Protein AF-A0A4P9XWP2-F1 (afdb_monomer_lite)

Foldseek 3Di:
DVVVVVVCVVVVQKDWDDDPPPPDDDDPDDDDDDDDDDTDIGGPDDDPDPPCPPQCVVVDDDDCAALAPRHNPQKDWDQLQDPLALVLADCQFNVVSVLRTGIHHPVLRVQLVVLVVVVLQVLCVVLVADQAWDQKDFPPLLVLLQVLLVCQVPPVVPDDPVSNLVSVVSLVVSCVPDPVVVVVVVVPDDPDADARSNHGNVSSVVSNPGDRIDHHPPTDHSRNSSNVVLLPPDDPVPDPPPPPDDDDDPVCVVVDDDRVSVLVVQLVSLVSCCVRSVRPRDDPQRDSNHDRGPPPDD

pLDDT: mean 82.33, std 18.23, range [37.97, 98.75]

Organism: NCBI:txid78915

Structure (mmCIF, N/CA/C/O backbone):
data_AF-A0A4P9XWP2-F1
#
_entry.id   AF-A0A4P9XWP2-F1
#
loop_
_atom_site.group_PDB
_atom_site.id
_atom_site.type_symbol
_atom_site.label_atom_id
_atom_site.label_alt_id
_atom_site.label_comp_id
_atom_site.label_asym_id
_atom_site.label_entity_id
_atom_site.label_seq_id
_atom_site.pdbx_PDB_ins_code
_atom_site.Cartn_x
_atom_site.Cartn_y
_atom_site.Cartn_z
_atom_site.occupancy
_atom_site.B_iso_or_equiv
_atom_site.auth_seq_id
_atom_site.auth_comp_id
_atom_site.auth_asym_id
_atom_site.auth_atom_id
_atom_site.pdbx_PDB_model_num
ATOM 1 N N . ARG A 1 1 ? 6.197 19.187 -16.818 1.00 56.03 1 ARG A N 1
ATOM 2 C CA . ARG A 1 1 ? 7.557 19.692 -17.157 1.00 56.03 1 ARG A CA 1
ATOM 3 C C . ARG A 1 1 ? 7.898 21.038 -16.483 1.00 56.03 1 ARG A C 1
ATOM 5 O O . ARG A 1 1 ? 8.895 21.082 -15.774 1.00 56.03 1 ARG A O 1
ATOM 12 N N . ARG A 1 2 ? 7.057 22.089 -16.561 1.00 63.31 2 ARG A N 1
ATOM 13 C CA . ARG A 1 2 ? 7.327 23.425 -15.957 1.00 63.31 2 ARG A CA 1
ATOM 14 C C . ARG A 1 2 ? 7.662 23.434 -14.447 1.00 63.31 2 ARG A C 1
ATOM 16 O O . ARG A 1 2 ? 8.601 24.111 -14.049 1.00 63.31 2 ARG A O 1
ATOM 23 N N . LYS A 1 3 ? 6.980 22.624 -13.621 1.00 75.56 3 LYS A N 1
ATOM 24 C CA . LYS A 1 3 ? 7.232 22.552 -12.162 1.00 75.56 3 LYS A CA 1
ATOM 25 C C . LYS A 1 3 ? 8.647 22.072 -11.792 1.00 75.56 3 LYS A C 1
ATOM 27 O O . LYS A 1 3 ? 9.225 22.584 -10.843 1.00 75.56 3 LYS A O 1
ATOM 32 N N . ARG A 1 4 ? 9.223 21.118 -12.542 1.00 77.06 4 ARG A N 1
ATOM 33 C CA . ARG A 1 4 ? 10.598 20.639 -12.288 1.00 77.06 4 ARG A CA 1
ATOM 34 C C . ARG A 1 4 ? 11.619 21.711 -12.645 1.00 77.06 4 ARG A C 1
ATOM 36 O O . ARG A 1 4 ? 12.481 22.007 -11.834 1.00 77.06 4 ARG A O 1
ATOM 43 N N . VAL A 1 5 ? 11.476 22.338 -13.813 1.00 82.62 5 VAL A N 1
ATOM 44 C CA . VAL A 1 5 ? 12.348 23.444 -14.244 1.00 82.62 5 VAL A CA 1
ATOM 45 C C . VAL A 1 5 ? 12.366 24.561 -13.197 1.00 82.62 5 VAL A C 1
ATOM 47 O O . VAL A 1 5 ? 13.432 25.021 -12.801 1.00 82.62 5 VAL A O 1
ATOM 50 N N . GLN A 1 6 ? 11.192 24.939 -12.684 1.00 84.94 6 GLN A N 1
ATOM 51 C CA . GLN A 1 6 ? 11.081 25.950 -11.636 1.00 84.94 6 GLN A CA 1
ATOM 52 C C . GLN A 1 6 ? 11.784 25.539 -10.332 1.00 84.94 6 GLN A C 1
ATOM 54 O O . GLN A 1 6 ? 12.428 26.384 -9.723 1.00 84.94 6 GLN A O 1
ATOM 59 N N . TRP A 1 7 ? 11.726 24.260 -9.942 1.00 88.12 7 TRP A N 1
ATOM 60 C CA . TRP A 1 7 ? 12.421 23.734 -8.760 1.00 88.12 7 TRP A CA 1
ATOM 61 C C . TRP A 1 7 ? 13.951 23.863 -8.858 1.00 88.12 7 TRP A C 1
ATOM 63 O O . TRP A 1 7 ? 14.593 24.250 -7.882 1.00 88.12 7 TRP A O 1
ATOM 73 N N . TYR A 1 8 ? 14.541 23.583 -10.029 1.00 90.00 8 TYR A N 1
ATOM 74 C CA . TYR A 1 8 ? 15.990 23.737 -10.238 1.00 90.00 8 TYR A CA 1
ATOM 75 C C . TYR A 1 8 ? 16.412 25.208 -10.203 1.00 90.00 8 TYR A C 1
ATOM 77 O O . TYR A 1 8 ? 17.399 25.553 -9.552 1.00 90.00 8 TYR A O 1
ATOM 85 N N . LEU A 1 9 ? 15.638 26.078 -10.860 1.00 89.69 9 LEU A N 1
ATOM 86 C CA . LEU A 1 9 ? 15.894 27.519 -10.883 1.00 89.69 9 LEU A CA 1
ATOM 87 C C . LEU A 1 9 ? 15.764 28.144 -9.486 1.00 89.69 9 LEU A C 1
ATOM 89 O O . LEU A 1 9 ? 16.632 28.909 -9.080 1.00 89.69 9 LEU A O 1
ATOM 93 N N . SER A 1 10 ? 14.725 27.791 -8.717 1.00 90.69 10 SER A N 1
ATOM 94 C CA . SER A 1 10 ? 14.482 28.376 -7.388 1.00 90.69 10 SER A CA 1
ATOM 95 C C . SER A 1 10 ? 15.527 27.985 -6.343 1.00 90.69 10 SER A C 1
ATOM 97 O O . SER A 1 10 ? 15.595 28.606 -5.289 1.00 90.69 10 SER A O 1
ATOM 99 N N . ARG A 1 11 ? 16.309 26.931 -6.601 1.00 91.81 11 ARG A N 1
ATOM 100 C CA . ARG A 1 11 ? 17.360 26.434 -5.703 1.00 91.81 11 ARG A CA 1
ATOM 101 C C . ARG A 1 11 ? 18.776 26.775 -6.176 1.00 91.81 11 ARG A C 1
ATOM 103 O O . ARG A 1 11 ? 19.729 26.282 -5.586 1.00 91.81 11 ARG A O 1
ATOM 110 N N . GLY A 1 12 ? 18.925 27.561 -7.246 1.00 90.56 12 GLY A N 1
ATOM 111 C CA . GLY A 1 12 ? 20.240 27.904 -7.804 1.00 90.56 12 GLY A CA 1
ATOM 112 C C . GLY A 1 12 ? 20.995 26.716 -8.422 1.00 90.56 12 GLY A C 1
ATOM 113 O O . GLY A 1 12 ? 22.203 26.788 -8.627 1.00 90.56 12 GLY A O 1
ATOM 114 N N . LEU A 1 13 ? 20.294 25.616 -8.725 1.00 90.38 13 LEU A N 1
ATOM 115 C CA . LEU A 1 13 ? 20.873 24.392 -9.299 1.00 90.38 13 LEU A CA 1
ATOM 116 C C . LEU A 1 13 ? 20.918 24.416 -10.835 1.00 90.38 13 LEU A C 1
ATOM 118 O O . LEU A 1 13 ? 21.460 23.506 -11.463 1.00 90.38 13 LEU A O 1
ATOM 122 N N . ALA A 1 14 ? 20.311 25.432 -11.445 1.00 92.38 14 ALA A N 1
ATOM 123 C CA . ALA A 1 14 ? 20.348 25.668 -12.876 1.00 92.38 14 ALA A CA 1
ATOM 124 C C . ALA A 1 14 ? 20.233 27.165 -13.190 1.00 92.38 14 ALA A C 1
ATOM 126 O O . ALA A 1 14 ? 19.651 27.926 -12.416 1.00 92.38 14 ALA A O 1
ATOM 127 N N . ARG A 1 15 ? 20.727 27.567 -14.362 1.00 91.56 15 ARG A N 1
ATOM 128 C CA . ARG A 1 15 ? 20.538 28.897 -14.958 1.00 91.56 15 ARG A CA 1
ATOM 129 C C . ARG A 1 15 ? 19.753 28.786 -16.259 1.00 91.56 15 ARG A C 1
ATOM 131 O O . ARG A 1 15 ? 19.850 27.773 -16.946 1.00 91.56 15 ARG A O 1
ATOM 138 N N . ARG A 1 16 ? 18.973 29.809 -16.608 1.00 89.62 16 ARG A N 1
ATOM 139 C CA . ARG A 1 16 ? 18.329 29.875 -17.930 1.00 89.62 16 ARG A CA 1
ATOM 140 C C . ARG A 1 16 ? 19.381 30.189 -18.988 1.00 89.62 16 ARG A C 1
ATOM 142 O O . ARG A 1 16 ? 20.259 31.008 -18.730 1.00 89.62 16 ARG A O 1
ATOM 149 N N . ILE A 1 17 ? 19.275 29.541 -20.140 1.00 88.62 17 ILE A N 1
ATOM 150 C CA . ILE A 1 17 ? 20.100 29.826 -21.315 1.00 88.62 17 ILE A CA 1
ATOM 151 C C . ILE A 1 17 ? 19.195 30.002 -22.532 1.00 88.62 17 ILE A C 1
ATOM 153 O O . ILE A 1 17 ? 18.068 29.500 -22.545 1.00 88.62 17 ILE A O 1
ATOM 157 N N . GLU A 1 18 ? 19.678 30.726 -23.535 1.00 79.50 18 GLU A N 1
ATOM 158 C CA . GLU A 1 18 ? 19.010 30.784 -24.833 1.00 79.50 18 GLU A CA 1
ATOM 159 C C . GLU A 1 18 ? 19.161 29.428 -25.543 1.00 79.50 18 GLU A C 1
ATOM 161 O O . GLU A 1 18 ? 20.205 28.779 -25.396 1.00 79.50 18 GLU A O 1
ATOM 166 N N . PRO A 1 19 ? 18.122 28.946 -26.251 1.00 73.62 19 PRO A N 1
ATOM 167 C CA . PRO A 1 19 ? 18.246 27.727 -27.032 1.00 73.62 19 PRO A CA 1
ATOM 168 C C . PRO A 1 19 ? 19.359 27.915 -28.073 1.00 73.62 19 PRO A C 1
ATOM 170 O O . PRO A 1 19 ? 19.357 28.937 -28.761 1.00 73.62 19 PRO A O 1
ATOM 173 N N . PRO A 1 20 ? 20.311 26.972 -28.192 1.00 68.19 20 PRO A N 1
ATOM 174 C CA . PRO A 1 20 ? 21.326 27.052 -29.232 1.00 68.19 20 PRO A CA 1
ATOM 175 C C . PRO A 1 20 ? 20.634 27.081 -30.598 1.00 68.19 20 PRO A C 1
ATOM 177 O O . PRO A 1 20 ? 19.714 26.298 -30.842 1.00 68.19 20 PRO A O 1
ATOM 180 N N . SER A 1 21 ? 21.053 28.003 -31.464 1.00 60.72 21 SER A N 1
ATOM 181 C CA . SER A 1 21 ? 20.582 28.108 -32.844 1.00 60.72 21 SER A CA 1
ATOM 182 C C . SER A 1 21 ? 20.763 26.748 -33.519 1.00 60.72 21 SER A C 1
ATOM 184 O O . SER A 1 21 ? 21.890 26.280 -33.673 1.00 60.72 21 SER A O 1
ATOM 186 N N . LEU A 1 22 ? 19.665 26.081 -33.874 1.00 53.88 22 LEU A N 1
ATOM 187 C CA . LEU A 1 22 ? 19.710 24.826 -34.617 1.00 53.88 22 LEU A CA 1
ATOM 188 C C . LEU A 1 22 ? 20.100 25.130 -36.068 1.00 53.88 22 LEU A C 1
ATOM 190 O O . LEU A 1 22 ? 19.240 25.266 -36.933 1.00 53.88 22 LEU A O 1
ATOM 194 N N . GLU A 1 23 ? 21.394 25.245 -36.349 1.00 46.50 23 GLU A N 1
ATOM 195 C CA . GLU A 1 23 ? 21.900 25.050 -37.707 1.00 46.50 23 GLU A CA 1
ATOM 196 C C . GLU A 1 23 ? 22.079 23.542 -37.931 1.00 46.50 23 GLU A C 1
ATOM 198 O O . GLU A 1 23 ? 23.097 22.960 -37.571 1.00 46.50 23 GLU A O 1
ATOM 203 N N . GLY A 1 24 ? 21.046 22.905 -38.494 1.00 49.34 24 GLY A N 1
ATOM 204 C CA . GLY A 1 24 ? 21.123 21.563 -39.080 1.00 49.34 24 GLY A CA 1
ATOM 205 C C . GLY A 1 24 ? 20.800 20.390 -38.148 1.00 49.34 24 GLY A C 1
ATOM 206 O O . GLY A 1 24 ? 21.694 19.769 -37.587 1.00 49.34 24 GLY A O 1
ATOM 207 N N . ASN A 1 25 ? 19.519 20.026 -38.047 1.00 42.69 25 ASN A N 1
ATOM 208 C CA . ASN A 1 25 ? 19.059 18.671 -38.378 1.00 42.69 25 ASN A CA 1
ATOM 209 C C . ASN A 1 25 ? 17.528 18.591 -38.321 1.00 42.69 25 ASN A C 1
ATOM 211 O O . ASN A 1 25 ? 16.892 19.029 -37.364 1.00 42.69 25 ASN A O 1
ATOM 215 N N . ASP A 1 26 ? 16.982 18.046 -39.400 1.00 44.34 26 ASP A N 1
ATOM 216 C CA . ASP A 1 26 ? 15.582 17.727 -39.638 1.00 44.34 26 ASP A CA 1
ATOM 217 C C . ASP A 1 26 ? 15.210 16.475 -38.832 1.00 44.34 26 ASP A C 1
ATOM 219 O O . ASP A 1 26 ? 15.601 15.367 -39.191 1.00 44.34 26 ASP A O 1
ATOM 223 N N . ASP A 1 27 ? 14.515 16.648 -37.708 1.00 39.31 27 ASP A N 1
ATOM 224 C CA . ASP A 1 27 ? 13.668 15.588 -37.157 1.00 39.31 27 ASP A CA 1
ATOM 225 C C . ASP A 1 27 ? 12.421 16.221 -36.529 1.00 39.31 27 ASP A C 1
ATOM 227 O O . ASP A 1 27 ? 12.403 16.755 -35.414 1.00 39.31 27 ASP A O 1
ATOM 231 N N . SER A 1 28 ? 11.384 16.273 -37.355 1.00 50.19 28 SER A N 1
ATOM 232 C CA . SER A 1 28 ? 10.114 16.935 -37.115 1.00 50.19 28 SER A CA 1
ATOM 233 C C . SER A 1 28 ? 9.166 16.022 -36.335 1.00 50.19 28 SER A C 1
ATOM 235 O O . SER A 1 28 ? 8.245 15.425 -36.880 1.00 50.19 28 SER A O 1
ATOM 237 N N . SER A 1 29 ? 9.337 15.973 -35.012 1.00 47.09 29 SER A N 1
ATOM 238 C CA . SER A 1 29 ? 8.256 15.568 -34.103 1.00 47.09 29 SER A CA 1
ATOM 239 C C . SER A 1 29 ? 8.337 16.301 -32.759 1.00 47.09 29 SER A C 1
ATOM 241 O O . SER A 1 29 ? 8.618 15.721 -31.709 1.00 47.09 29 SER A O 1
ATOM 243 N N . LEU A 1 30 ? 8.100 17.614 -32.784 1.00 51.50 30 LEU A N 1
ATOM 244 C CA . LEU A 1 30 ? 7.762 18.390 -31.591 1.00 51.50 30 LEU A CA 1
ATOM 245 C C . LEU A 1 30 ? 6.277 18.740 -31.666 1.00 51.50 30 LEU A C 1
ATOM 247 O O . LEU A 1 30 ? 5.902 19.740 -32.270 1.00 51.50 30 LEU A O 1
ATOM 251 N N . ASP A 1 31 ? 5.451 17.880 -31.066 1.00 42.19 31 ASP A N 1
ATOM 252 C CA . ASP A 1 31 ? 4.012 18.096 -30.929 1.00 42.19 31 ASP A CA 1
ATOM 253 C C . ASP A 1 31 ? 3.697 19.444 -30.257 1.00 42.19 31 ASP A C 1
ATOM 255 O O . ASP A 1 31 ? 4.228 19.804 -29.198 1.00 42.19 31 ASP A O 1
ATOM 259 N N . ASP A 1 32 ? 2.779 20.151 -30.910 1.00 48.81 32 ASP A N 1
ATOM 260 C CA . ASP A 1 32 ? 2.169 21.434 -30.590 1.00 48.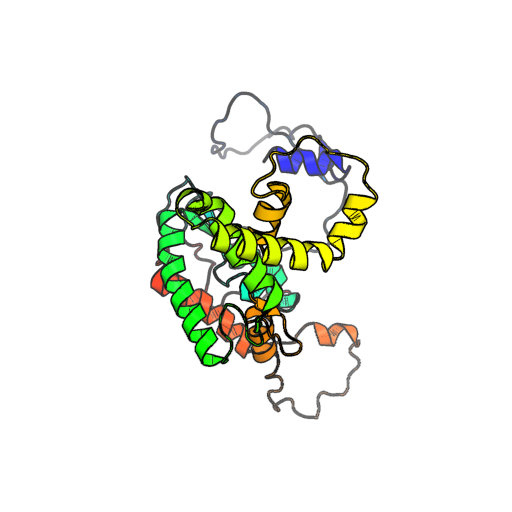81 32 ASP A CA 1
ATOM 261 C C . ASP A 1 32 ? 1.640 21.563 -29.154 1.00 48.81 32 ASP A C 1
ATOM 263 O O . ASP A 1 32 ? 0.696 20.875 -28.768 1.00 48.81 32 ASP A O 1
ATOM 267 N N . VAL A 1 33 ? 2.114 22.579 -28.415 1.00 42.62 33 VAL A N 1
ATOM 268 C CA . VAL A 1 33 ? 1.273 23.334 -27.464 1.00 42.62 33 VAL A CA 1
ATOM 269 C C . VAL A 1 33 ? 1.717 24.806 -27.413 1.00 42.62 33 VAL A C 1
ATOM 271 O O . VAL A 1 33 ? 2.672 25.157 -26.724 1.00 42.62 33 VAL A O 1
ATOM 274 N N . ALA A 1 34 ? 0.965 25.667 -28.101 1.00 44.97 34 ALA A N 1
ATOM 275 C CA . ALA A 1 34 ? 0.767 27.096 -27.830 1.00 44.97 34 ALA A CA 1
ATOM 276 C C . ALA A 1 34 ? 2.002 27.938 -27.411 1.00 44.97 34 ALA A C 1
ATOM 278 O O . ALA A 1 34 ? 2.251 28.186 -26.230 1.00 44.97 34 ALA A O 1
ATOM 279 N N . GLY A 1 35 ? 2.682 28.507 -28.413 1.00 46.47 35 GLY A N 1
ATOM 280 C CA . GLY A 1 35 ? 3.108 29.915 -28.378 1.00 46.47 35 GLY A CA 1
ATOM 281 C C . GLY A 1 35 ? 4.254 30.318 -27.444 1.00 46.47 35 GLY A C 1
ATOM 282 O O . GLY A 1 35 ? 4.238 31.432 -26.926 1.00 46.47 35 GLY A O 1
ATOM 283 N N . GLY A 1 36 ? 5.263 29.473 -27.227 1.00 58.38 36 GLY A N 1
ATOM 284 C CA . GLY A 1 36 ? 6.489 29.903 -26.550 1.00 58.38 36 GLY A CA 1
ATOM 285 C C . GLY A 1 36 ? 7.677 28.996 -26.840 1.00 58.38 36 GLY A C 1
ATOM 286 O O . GLY A 1 36 ? 7.533 27.776 -26.839 1.00 58.38 36 GLY A O 1
ATOM 287 N N . LEU A 1 37 ? 8.851 29.597 -27.057 1.00 62.03 37 LEU A N 1
ATOM 288 C CA . LEU A 1 37 ? 10.119 28.873 -27.178 1.00 62.03 37 LEU A CA 1
ATOM 289 C C . LEU A 1 37 ? 10.320 27.927 -25.975 1.00 62.03 37 LEU A C 1
ATOM 291 O O . LEU A 1 37 ? 9.942 28.276 -24.846 1.00 62.03 37 LEU A O 1
ATOM 295 N N . PRO A 1 38 ? 10.911 26.736 -26.181 1.00 74.25 38 PRO A N 1
ATOM 296 C CA . PRO A 1 38 ? 11.175 25.807 -25.092 1.00 74.25 38 PRO A CA 1
ATOM 297 C C . PRO A 1 38 ? 12.073 26.468 -24.038 1.00 74.25 38 PRO A C 1
ATOM 299 O O . PRO A 1 38 ? 13.079 27.095 -24.356 1.00 74.25 38 PRO A O 1
ATOM 302 N N . ILE A 1 39 ? 11.711 26.333 -22.757 1.00 79.50 39 ILE A N 1
ATOM 303 C CA . ILE A 1 39 ? 12.545 26.835 -21.656 1.00 79.50 39 ILE A CA 1
ATOM 304 C C . ILE A 1 39 ? 13.769 25.928 -21.542 1.00 79.50 39 ILE A C 1
ATOM 306 O O . ILE A 1 39 ? 13.651 24.796 -21.065 1.00 79.50 39 ILE A O 1
ATOM 310 N N . VAL A 1 40 ? 14.932 26.443 -21.933 1.00 85.88 40 VAL A N 1
ATOM 311 C CA . VAL A 1 40 ? 16.214 25.747 -21.804 1.00 85.88 40 VAL A CA 1
ATOM 312 C C . VAL A 1 40 ? 16.915 26.204 -20.524 1.00 85.88 40 VAL A C 1
ATOM 314 O O . VAL A 1 40 ? 16.991 27.396 -20.211 1.00 85.88 40 VAL A O 1
ATOM 317 N N . ILE A 1 41 ? 17.396 25.241 -19.739 1.00 89.56 41 ILE A N 1
ATOM 318 C CA . ILE A 1 41 ? 18.188 25.495 -18.533 1.00 89.56 41 ILE A CA 1
ATOM 319 C C . ILE A 1 41 ? 19.503 24.723 -18.605 1.00 89.56 41 ILE A C 1
ATOM 321 O O . ILE A 1 41 ? 19.538 23.600 -19.100 1.00 89.56 41 ILE A O 1
ATOM 325 N N . GLN A 1 42 ? 20.567 25.307 -18.064 1.00 88.56 42 GLN A N 1
ATOM 326 C CA . GLN A 1 42 ? 21.860 24.661 -17.872 1.00 88.56 42 GLN A CA 1
ATOM 327 C C . GLN A 1 42 ? 22.073 24.393 -16.385 1.00 88.56 42 GLN A C 1
ATOM 329 O O . GLN A 1 42 ? 21.930 25.306 -15.569 1.00 88.56 42 GLN A O 1
ATOM 334 N N . LEU A 1 43 ? 22.418 23.155 -16.028 1.00 89.75 43 LEU A N 1
ATOM 335 C CA . LEU A 1 43 ? 22.764 22.794 -14.653 1.00 89.75 43 LEU A CA 1
ATOM 336 C C . LEU A 1 43 ? 24.067 23.486 -14.231 1.00 89.75 43 LEU A C 1
ATOM 338 O O . LEU A 1 43 ? 24.987 23.629 -15.032 1.00 89.75 43 LEU A O 1
ATOM 342 N N . THR A 1 44 ? 24.143 23.918 -12.973 1.00 90.56 44 THR A N 1
ATOM 343 C CA . THR A 1 44 ? 25.320 24.610 -12.410 1.00 90.56 44 THR A CA 1
ATOM 344 C C . THR A 1 44 ? 26.340 23.657 -11.781 1.00 90.56 44 THR A C 1
ATOM 346 O O . THR A 1 44 ? 27.337 24.105 -11.223 1.00 90.56 44 THR A O 1
ATOM 349 N N . PHE A 1 45 ? 26.104 22.346 -11.870 1.00 86.44 45 PHE A N 1
ATOM 350 C CA . PHE A 1 45 ? 26.952 21.304 -11.299 1.00 86.44 45 PHE A CA 1
ATOM 351 C C . PHE A 1 45 ? 27.146 20.147 -12.283 1.00 86.44 45 PHE A C 1
ATOM 353 O O . PHE A 1 45 ? 26.283 19.871 -13.118 1.00 86.44 45 PHE A O 1
ATOM 360 N N . THR A 1 46 ? 28.260 19.432 -12.133 1.00 81.56 46 THR A N 1
ATOM 361 C CA . THR A 1 46 ? 28.518 18.172 -12.838 1.00 81.56 46 THR A CA 1
ATOM 362 C C . THR A 1 46 ? 27.861 17.029 -12.072 1.00 81.56 46 THR A C 1
ATOM 364 O O . THR A 1 46 ? 28.069 16.882 -10.865 1.00 81.56 46 THR A O 1
ATOM 367 N N . ALA A 1 47 ? 27.046 16.221 -12.751 1.00 74.94 47 ALA A N 1
ATOM 368 C CA . ALA A 1 47 ? 26.466 15.028 -12.144 1.00 74.94 47 ALA A CA 1
ATOM 369 C C . ALA A 1 47 ? 27.578 14.054 -11.708 1.00 74.94 47 ALA A C 1
ATOM 371 O O . ALA A 1 47 ? 28.592 13.914 -12.388 1.00 74.94 47 ALA A O 1
ATOM 372 N N . ARG A 1 48 ? 27.405 13.392 -10.558 1.00 74.06 48 ARG A N 1
ATOM 373 C CA . ARG A 1 48 ? 28.343 12.357 -10.101 1.00 74.06 48 ARG A CA 1
ATOM 374 C C . ARG A 1 48 ? 28.040 11.033 -10.810 1.00 74.06 48 ARG A C 1
ATOM 376 O O . ARG A 1 48 ? 26.939 10.508 -10.645 1.00 74.06 48 ARG A O 1
ATOM 383 N N . GLY A 1 49 ? 29.037 10.496 -11.517 1.00 68.19 49 GLY A N 1
ATOM 384 C CA . GLY A 1 49 ? 28.980 9.220 -12.239 1.00 68.19 49 GLY A CA 1
ATOM 385 C C . GLY A 1 49 ? 28.151 9.263 -13.527 1.00 68.19 49 GLY A C 1
ATOM 386 O O . GLY A 1 49 ? 27.446 10.233 -13.797 1.00 68.19 49 GLY A O 1
ATOM 387 N N . ASP A 1 50 ? 28.181 8.168 -14.288 1.00 65.31 50 ASP A N 1
ATOM 388 C CA . ASP A 1 50 ? 27.462 8.046 -15.570 1.00 65.31 50 ASP A CA 1
ATOM 389 C C . ASP A 1 50 ? 25.952 7.768 -15.392 1.00 65.31 50 ASP A C 1
ATOM 391 O O . ASP A 1 50 ? 25.196 7.561 -16.344 1.00 65.31 50 ASP A O 1
ATOM 395 N N . GLY A 1 51 ? 25.474 7.756 -14.144 1.00 70.00 51 GLY A N 1
ATOM 396 C CA . GLY A 1 51 ? 24.073 7.544 -13.800 1.00 70.00 51 GLY A CA 1
ATOM 397 C C . GLY A 1 51 ? 23.563 6.170 -14.238 1.00 70.00 51 GLY A C 1
ATOM 398 O O . GLY A 1 51 ? 23.948 5.143 -13.686 1.00 70.00 51 GLY A O 1
ATOM 399 N N . ARG A 1 52 ? 22.625 6.158 -15.189 1.00 72.19 52 ARG A N 1
ATOM 400 C CA . ARG A 1 52 ? 22.032 4.939 -15.769 1.00 72.19 52 ARG A CA 1
ATOM 401 C C . ARG A 1 52 ? 22.482 4.730 -17.222 1.00 72.19 52 ARG A C 1
ATOM 403 O O . ARG A 1 52 ? 21.772 4.071 -17.981 1.00 72.19 52 ARG A O 1
ATOM 410 N N . ALA A 1 53 ? 23.621 5.317 -17.604 1.00 69.38 53 ALA A N 1
ATOM 411 C CA . ALA A 1 53 ? 24.230 5.116 -18.914 1.00 69.38 53 ALA A CA 1
ATOM 412 C C . ALA A 1 53 ? 24.364 3.619 -19.234 1.00 69.38 53 ALA A C 1
ATOM 414 O O . ALA A 1 53 ? 24.598 2.800 -18.346 1.00 69.38 53 ALA A O 1
ATOM 415 N N . GLY A 1 54 ? 24.129 3.265 -20.498 1.00 75.56 54 GLY A N 1
ATOM 416 C CA . GLY A 1 54 ? 24.143 1.879 -20.978 1.00 75.56 54 GLY A CA 1
ATOM 417 C C . GLY A 1 54 ? 22.891 1.055 -20.655 1.00 75.56 54 GLY A C 1
ATOM 418 O O . GLY A 1 54 ? 22.707 -0.011 -21.234 1.00 75.56 54 GLY A O 1
ATOM 419 N N . ASN A 1 55 ? 21.981 1.525 -19.793 1.00 80.38 55 ASN A N 1
ATOM 420 C CA . ASN A 1 55 ? 20.775 0.769 -19.458 1.00 80.38 55 ASN A CA 1
ATOM 421 C C . ASN A 1 55 ? 19.571 1.204 -20.311 1.00 80.38 55 ASN A C 1
ATOM 423 O O . ASN A 1 55 ? 18.896 2.188 -19.999 1.00 80.38 55 ASN A O 1
ATOM 427 N N . ALA A 1 56 ? 19.276 0.421 -21.354 1.00 85.50 56 ALA A N 1
ATOM 428 C CA . ALA A 1 56 ? 18.209 0.696 -22.321 1.00 85.50 56 ALA A CA 1
ATOM 429 C C . ALA A 1 56 ? 16.837 0.976 -21.673 1.00 85.50 56 ALA A C 1
ATOM 431 O O . ALA A 1 56 ? 16.145 1.899 -22.084 1.00 85.50 56 ALA A O 1
ATOM 432 N N . PHE A 1 57 ? 16.476 0.270 -20.595 1.00 87.56 57 PHE A N 1
ATOM 433 C CA . PHE A 1 57 ? 15.195 0.466 -19.899 1.00 87.56 57 PHE A CA 1
ATOM 434 C C . PHE A 1 57 ? 15.038 1.857 -19.253 1.00 87.56 57 PHE A C 1
ATOM 436 O O . PHE A 1 57 ? 13.925 2.341 -19.028 1.00 87.56 57 PHE A O 1
ATOM 443 N N . TYR A 1 58 ? 16.141 2.499 -18.868 1.00 85.00 58 TYR A N 1
ATOM 444 C CA . TYR A 1 58 ? 16.097 3.834 -18.263 1.00 85.00 58 TYR A CA 1
ATOM 445 C C . TYR A 1 58 ? 16.315 4.960 -19.266 1.00 85.00 58 TYR A C 1
ATOM 447 O O . TYR A 1 58 ? 16.020 6.107 -18.934 1.00 85.00 58 TYR A O 1
ATOM 455 N N . LEU A 1 59 ? 16.828 4.627 -20.450 1.00 86.75 59 LEU A N 1
ATOM 456 C CA . LEU A 1 59 ? 17.051 5.557 -21.551 1.00 86.75 59 LEU A CA 1
ATOM 457 C C . LEU A 1 59 ? 15.888 5.572 -22.551 1.00 86.75 59 LEU A C 1
ATOM 459 O O . LEU A 1 59 ? 15.793 6.511 -23.331 1.00 86.75 59 LEU A O 1
ATOM 463 N N . GLU A 1 60 ? 15.010 4.566 -22.527 1.00 86.69 60 GLU A N 1
ATOM 464 C CA . GLU A 1 60 ? 13.822 4.532 -23.381 1.00 86.69 60 GLU A CA 1
ATOM 465 C C . GLU A 1 60 ? 12.847 5.684 -23.083 1.00 86.69 60 GLU A C 1
ATOM 467 O O . GLU A 1 60 ? 12.642 6.088 -21.929 1.00 86.69 60 GLU A O 1
ATOM 472 N N . ASP A 1 61 ? 12.164 6.145 -24.130 1.00 85.12 61 ASP A N 1
ATOM 473 C CA . ASP A 1 61 ? 11.064 7.090 -23.993 1.00 85.12 61 ASP A CA 1
ATOM 474 C C . ASP A 1 61 ? 9.839 6.417 -23.373 1.00 85.12 61 ASP A C 1
ATOM 476 O O . ASP A 1 61 ? 9.255 5.473 -23.913 1.00 85.12 61 ASP A O 1
ATOM 480 N N . ARG A 1 62 ? 9.406 6.945 -22.226 1.00 85.50 62 ARG A N 1
ATOM 481 C CA . ARG A 1 62 ? 8.207 6.467 -21.534 1.00 85.50 62 ARG A CA 1
ATOM 482 C C . ARG A 1 62 ? 6.989 7.256 -21.971 1.00 85.50 62 ARG A C 1
ATOM 484 O O . ARG A 1 62 ? 6.963 8.482 -21.882 1.00 85.50 62 ARG A O 1
ATOM 491 N N . ARG A 1 63 ? 5.955 6.531 -22.390 1.00 87.12 63 ARG A N 1
ATOM 492 C CA . ARG A 1 63 ? 4.649 7.102 -22.723 1.00 87.12 63 ARG A CA 1
ATOM 493 C C . ARG A 1 63 ? 3.822 7.281 -21.454 1.00 87.12 63 ARG A C 1
ATOM 495 O O . ARG A 1 63 ? 3.764 6.380 -20.619 1.00 87.12 63 ARG A O 1
ATOM 502 N N . ASP A 1 64 ? 3.121 8.406 -21.353 1.00 93.00 64 ASP A N 1
ATOM 503 C CA . ASP A 1 64 ? 2.114 8.651 -20.315 1.00 93.00 64 ASP A CA 1
ATOM 504 C C . ASP A 1 64 ? 0.816 7.889 -20.665 1.00 93.00 64 ASP A C 1
ATOM 506 O O . ASP A 1 64 ? -0.217 8.474 -20.986 1.00 93.00 64 ASP A O 1
ATOM 510 N N . ALA A 1 65 ? 0.887 6.555 -20.674 1.00 96.75 65 ALA A N 1
ATOM 511 C CA . ALA A 1 65 ? -0.209 5.657 -21.034 1.00 96.75 65 ALA A CA 1
ATOM 512 C C . ALA A 1 65 ? -0.203 4.395 -20.166 1.00 96.75 65 ALA A C 1
ATOM 514 O O . ALA A 1 65 ? 0.836 3.950 -19.688 1.00 96.75 65 ALA A O 1
ATOM 515 N N . CYS A 1 66 ? -1.374 3.792 -19.974 1.00 98.12 66 CYS A N 1
ATOM 516 C CA . CYS A 1 66 ? -1.515 2.555 -19.224 1.00 98.12 66 CYS A CA 1
ATOM 517 C C . CYS A 1 66 ? -0.796 1.403 -19.936 1.00 98.12 66 CYS A C 1
ATOM 519 O O . CYS A 1 66 ? -1.144 1.076 -21.070 1.00 98.12 66 CYS A O 1
ATOM 521 N N . VAL A 1 67 ? 0.114 0.711 -19.244 1.00 97.88 67 VAL A N 1
ATOM 522 C CA . VAL A 1 67 ? 0.851 -0.437 -19.817 1.00 97.88 67 VAL A CA 1
ATOM 523 C C . VAL A 1 67 ? -0.045 -1.638 -20.158 1.00 97.88 67 VAL A C 1
ATOM 525 O O . VAL A 1 67 ? 0.368 -2.519 -20.905 1.00 97.88 67 VAL A O 1
ATOM 528 N N . CYS A 1 68 ? -1.276 -1.688 -19.638 1.00 97.81 68 CYS A N 1
ATOM 529 C CA . CYS A 1 68 ? -2.232 -2.761 -19.915 1.00 97.81 68 CYS A CA 1
ATOM 530 C C . CYS A 1 68 ? -3.106 -2.492 -21.139 1.00 97.81 68 CYS A C 1
ATOM 532 O O . CYS A 1 68 ? -3.233 -3.364 -21.989 1.00 97.81 68 CYS A O 1
ATOM 534 N N . CYS A 1 69 ? -3.703 -1.302 -21.234 1.00 97.56 69 CYS A N 1
ATOM 535 C CA . CYS A 1 69 ? -4.726 -0.995 -22.241 1.00 97.56 69 CYS A CA 1
ATOM 536 C C . CYS A 1 69 ? -4.444 0.263 -23.076 1.00 97.56 69 CYS A C 1
ATOM 538 O O . CYS A 1 69 ? -5.319 0.711 -23.812 1.00 97.56 69 CYS A O 1
ATOM 540 N N . ASN A 1 70 ? -3.269 0.880 -22.923 1.00 97.44 70 ASN A N 1
ATOM 541 C CA . ASN A 1 70 ? -2.836 2.098 -23.620 1.00 97.44 70 ASN A CA 1
ATOM 542 C C . ASN A 1 70 ? -3.686 3.361 -23.368 1.00 97.44 70 ASN A C 1
ATOM 544 O O . ASN A 1 70 ? -3.504 4.383 -24.027 1.00 97.44 70 ASN A O 1
ATOM 548 N N . ARG A 1 71 ? -4.611 3.344 -22.400 1.00 97.00 71 ARG A N 1
ATOM 549 C CA . ARG A 1 71 ? -5.380 4.542 -22.020 1.00 97.00 71 ARG A CA 1
ATOM 550 C C . ARG A 1 71 ? -4.446 5.620 -21.458 1.00 97.00 71 ARG A C 1
ATOM 552 O O . ARG A 1 71 ? -3.647 5.313 -20.587 1.00 97.00 71 ARG A O 1
ATOM 559 N N . GLN A 1 72 ? -4.592 6.873 -21.891 1.00 96.62 72 GLN A N 1
ATOM 560 C CA . GLN A 1 72 ? -3.746 8.011 -21.470 1.00 96.62 72 GLN A CA 1
ATOM 561 C C . GLN A 1 72 ? -4.355 8.879 -20.353 1.00 96.62 72 GLN A C 1
ATOM 563 O O . GLN A 1 72 ? -3.773 9.866 -19.915 1.00 96.62 72 GLN A O 1
ATOM 568 N N . GLN A 1 73 ? -5.553 8.533 -19.887 1.00 94.62 73 GLN A N 1
ATOM 569 C CA . GLN A 1 73 ? -6.298 9.293 -18.884 1.00 94.62 73 GLN A CA 1
ATOM 570 C C . GLN A 1 73 ? -6.444 8.499 -17.588 1.00 94.62 73 GLN A C 1
ATOM 572 O O . GLN A 1 73 ? -6.476 7.266 -17.611 1.00 94.62 73 GLN A O 1
ATOM 577 N N . GLN A 1 74 ? -6.599 9.224 -16.472 1.00 94.75 74 GLN A N 1
ATOM 578 C CA . GLN A 1 74 ? -6.806 8.652 -15.135 1.00 94.75 74 GLN A CA 1
ATOM 579 C C . GLN A 1 74 ? -5.735 7.613 -14.778 1.00 94.75 74 GLN A C 1
ATOM 581 O O . GLN A 1 74 ? -6.038 6.495 -14.357 1.00 94.75 74 GLN A O 1
ATOM 586 N N . LEU A 1 75 ? -4.478 7.984 -15.014 1.00 97.31 75 LEU A N 1
ATOM 587 C CA . LEU A 1 75 ? -3.333 7.143 -14.719 1.00 97.31 75 LEU A CA 1
ATOM 588 C C . LEU A 1 75 ? -2.954 7.237 -13.244 1.00 97.31 75 LEU A C 1
ATOM 590 O O . LEU A 1 75 ? -2.883 8.323 -12.670 1.00 97.31 75 LEU A O 1
ATOM 594 N N . THR A 1 76 ? -2.672 6.085 -12.659 1.00 96.81 76 THR A N 1
ATOM 595 C CA . THR A 1 76 ? -2.035 5.906 -11.362 1.00 96.81 76 THR A CA 1
ATOM 596 C C . THR A 1 76 ? -0.676 5.244 -11.570 1.00 96.81 76 THR A C 1
ATOM 598 O O . THR A 1 76 ? -0.448 4.551 -12.563 1.00 96.81 76 THR A O 1
ATOM 601 N N . MET A 1 77 ? 0.248 5.467 -10.637 1.00 96.44 77 MET A N 1
ATOM 602 C CA . MET A 1 77 ? 1.529 4.766 -10.623 1.00 96.44 77 MET A CA 1
ATOM 603 C C . MET A 1 77 ? 1.380 3.524 -9.750 1.00 96.44 77 MET A C 1
ATOM 605 O O . MET A 1 77 ? 1.253 3.629 -8.534 1.00 96.44 77 MET A O 1
ATOM 609 N N . HIS A 1 78 ? 1.349 2.357 -10.380 1.00 97.62 78 HIS A N 1
ATOM 610 C CA . HIS A 1 78 ? 1.221 1.075 -9.709 1.00 97.62 78 HIS A CA 1
ATOM 611 C C . HIS A 1 78 ? 2.587 0.539 -9.291 1.00 97.62 78 HIS A C 1
ATOM 613 O O . HIS A 1 78 ? 3.510 0.518 -10.103 1.00 97.62 78 HIS A O 1
ATOM 619 N N . HIS A 1 79 ? 2.694 0.048 -8.062 1.00 97.56 79 HIS A N 1
ATOM 620 C CA . HIS A 1 79 ? 3.900 -0.579 -7.534 1.00 97.56 79 HIS A CA 1
ATOM 621 C C . HIS A 1 79 ? 3.767 -2.101 -7.655 1.00 97.56 79 HIS A C 1
ATOM 623 O O . HIS A 1 79 ? 3.071 -2.723 -6.855 1.00 97.56 79 HIS A O 1
ATOM 629 N N . VAL A 1 80 ? 4.444 -2.697 -8.645 1.00 98.25 80 VAL A N 1
ATOM 630 C CA . VAL A 1 80 ? 4.393 -4.145 -8.934 1.00 98.25 80 VAL A CA 1
ATOM 631 C C . VAL A 1 80 ? 4.793 -4.964 -7.711 1.00 98.25 80 VAL A C 1
ATOM 633 O O . VAL A 1 80 ? 4.126 -5.936 -7.368 1.00 98.25 80 VAL A O 1
ATOM 636 N N . VAL A 1 81 ? 5.865 -4.541 -7.035 1.00 97.88 81 VAL A N 1
ATOM 637 C CA . VAL A 1 81 ? 6.190 -4.995 -5.681 1.00 97.88 81 VAL A CA 1
ATOM 638 C C . VAL A 1 81 ? 5.528 -4.020 -4.706 1.00 97.88 81 VAL A C 1
ATOM 640 O O . VAL A 1 81 ? 5.942 -2.857 -4.681 1.00 97.88 81 VAL A O 1
ATOM 643 N N . PRO A 1 82 ? 4.545 -4.453 -3.895 1.00 97.94 82 PRO A N 1
ATOM 644 C CA . PRO A 1 82 ? 3.803 -3.555 -3.022 1.00 97.94 82 PRO A CA 1
ATOM 645 C C . PRO A 1 82 ? 4.703 -2.770 -2.065 1.00 97.94 82 PRO A C 1
ATOM 647 O O . PRO A 1 82 ? 5.629 -3.329 -1.467 1.00 97.94 82 PRO A O 1
ATOM 650 N N . ASP A 1 83 ? 4.368 -1.498 -1.838 1.00 95.75 83 ASP A N 1
ATOM 651 C CA . ASP A 1 83 ? 5.100 -0.639 -0.895 1.00 95.75 83 ASP A CA 1
ATOM 652 C C . ASP A 1 83 ? 5.113 -1.191 0.528 1.00 95.75 83 ASP A C 1
ATOM 654 O O . ASP A 1 83 ? 6.113 -1.028 1.227 1.00 95.75 83 ASP A O 1
ATOM 658 N N . LEU A 1 84 ? 4.063 -1.941 0.894 1.00 96.88 84 LEU A N 1
ATOM 659 C CA . LEU A 1 84 ? 3.973 -2.733 2.123 1.00 96.88 84 LEU A CA 1
ATOM 660 C C . LEU A 1 84 ? 5.246 -3.545 2.396 1.00 96.88 84 LEU A C 1
ATOM 662 O O . LEU A 1 84 ? 5.614 -3.705 3.550 1.00 96.88 84 LEU A O 1
ATOM 666 N N . TYR A 1 85 ? 5.921 -4.036 1.356 1.00 98.06 85 TYR A N 1
ATOM 667 C CA . TYR A 1 85 ? 7.190 -4.752 1.478 1.00 98.06 85 TYR A CA 1
ATOM 668 C C . TYR A 1 85 ? 8.368 -3.877 1.048 1.00 98.06 85 TYR A C 1
ATOM 670 O O . TYR A 1 85 ? 9.381 -3.800 1.742 1.00 98.06 85 TYR A O 1
ATOM 678 N N . ARG A 1 86 ? 8.248 -3.180 -0.091 1.00 96.62 86 ARG A N 1
ATOM 679 C CA . ARG A 1 86 ? 9.382 -2.509 -0.740 1.00 96.62 86 ARG A CA 1
ATOM 680 C C . ARG A 1 86 ? 10.078 -1.478 0.149 1.00 96.62 86 ARG A C 1
ATOM 682 O O . ARG A 1 86 ? 11.304 -1.366 0.103 1.00 96.62 86 ARG A O 1
ATOM 689 N N . GLN A 1 87 ? 9.332 -0.746 0.975 1.00 95.38 87 GLN A N 1
ATOM 690 C CA . GLN A 1 87 ? 9.905 0.286 1.846 1.00 95.38 87 GLN A CA 1
ATOM 691 C C . GLN A 1 87 ? 10.887 -0.275 2.893 1.00 95.38 87 GLN A C 1
ATOM 693 O O . GLN A 1 87 ? 11.839 0.415 3.280 1.00 95.38 87 GLN A O 1
ATOM 698 N N . HIS A 1 88 ? 10.699 -1.538 3.289 1.00 96.38 88 HIS A N 1
ATOM 699 C CA . HIS A 1 88 ? 11.513 -2.234 4.287 1.00 96.38 88 HIS A CA 1
ATOM 700 C C . HIS A 1 88 ? 12.715 -2.972 3.680 1.00 96.38 88 HIS A C 1
ATOM 702 O O . HIS A 1 88 ? 13.555 -3.472 4.421 1.00 96.38 88 HIS A O 1
ATOM 708 N N . MET A 1 89 ? 12.828 -3.033 2.347 1.00 95.19 89 MET A N 1
ATOM 709 C CA . MET A 1 89 ? 13.956 -3.687 1.679 1.00 95.19 89 MET A CA 1
ATOM 710 C C . MET A 1 89 ? 15.262 -2.880 1.836 1.00 95.19 89 MET A C 1
ATOM 712 O O . MET A 1 89 ? 15.216 -1.646 1.965 1.00 95.19 89 MET A O 1
ATOM 716 N N . PRO A 1 90 ? 16.436 -3.540 1.764 1.00 93.25 90 PRO A N 1
ATOM 717 C CA . PRO A 1 90 ? 17.737 -2.876 1.772 1.00 93.25 90 PRO A CA 1
ATOM 718 C C . PRO A 1 90 ? 17.862 -1.811 0.678 1.00 93.25 90 PRO A C 1
ATOM 720 O O . PRO A 1 90 ? 17.257 -1.915 -0.393 1.00 93.25 90 PRO A O 1
ATOM 723 N N . LEU A 1 91 ? 18.677 -0.780 0.929 1.00 89.38 91 LEU A N 1
ATOM 724 C CA . LEU A 1 91 ? 18.842 0.351 0.007 1.00 89.38 91 LEU A CA 1
ATOM 725 C C . LEU A 1 91 ? 19.327 -0.085 -1.385 1.00 89.38 91 LEU A C 1
ATOM 727 O O . LEU A 1 91 ? 18.858 0.467 -2.385 1.00 89.38 91 LEU A O 1
ATOM 731 N N . SER A 1 92 ? 20.190 -1.102 -1.446 1.00 88.06 92 SER A N 1
ATOM 732 C CA . SER A 1 92 ? 20.696 -1.690 -2.692 1.00 88.06 92 SER A CA 1
ATOM 733 C C . SER A 1 92 ? 19.589 -2.260 -3.586 1.00 88.06 92 SER A C 1
ATOM 735 O O . SER A 1 92 ? 19.760 -2.303 -4.798 1.00 88.06 92 SER A O 1
ATOM 737 N N . VAL A 1 93 ? 18.430 -2.614 -3.019 1.00 90.38 93 VAL A N 1
ATOM 738 C CA . VAL A 1 93 ? 17.252 -3.115 -3.745 1.00 90.38 93 VAL A CA 1
ATOM 739 C C . VAL A 1 93 ? 16.210 -2.008 -3.956 1.00 90.38 93 VAL A C 1
ATOM 741 O O . VAL A 1 93 ? 15.744 -1.755 -5.074 1.00 90.38 93 VAL A O 1
ATOM 744 N N . LYS A 1 94 ? 15.820 -1.286 -2.893 1.00 89.56 94 LYS A N 1
ATOM 745 C CA . LYS A 1 94 ? 14.690 -0.340 -2.990 1.00 89.56 94 LYS A CA 1
ATOM 746 C C . LYS A 1 94 ? 14.989 0.921 -3.801 1.00 89.56 94 LYS A C 1
ATOM 748 O O . LYS A 1 94 ? 14.060 1.474 -4.386 1.00 89.56 94 LYS A O 1
ATOM 753 N N . SER A 1 95 ? 16.252 1.338 -3.916 1.00 86.12 95 SER A N 1
ATOM 754 C CA . SER A 1 95 ? 16.659 2.514 -4.711 1.00 86.12 95 SER A CA 1
ATOM 755 C C . SER A 1 95 ? 16.393 2.374 -6.222 1.00 86.12 95 SER A C 1
ATOM 757 O O . SER A 1 95 ? 16.361 3.375 -6.940 1.00 86.12 95 SER A O 1
ATOM 759 N N . ARG A 1 96 ? 16.118 1.156 -6.715 1.00 83.19 96 ARG A N 1
ATOM 760 C CA . ARG A 1 96 ? 15.681 0.877 -8.097 1.00 83.19 96 ARG A CA 1
ATOM 761 C C . ARG A 1 96 ? 14.163 0.703 -8.248 1.00 83.19 96 ARG A C 1
ATOM 763 O O . ARG A 1 96 ? 13.706 0.040 -9.174 1.00 83.19 96 ARG A O 1
ATOM 770 N N . SER A 1 97 ? 13.365 1.331 -7.378 1.00 86.06 97 SER A N 1
ATOM 771 C CA . SER A 1 97 ? 11.893 1.246 -7.417 1.00 86.06 97 SER A CA 1
ATOM 772 C C . SER A 1 97 ? 11.270 1.631 -8.747 1.00 86.06 97 SER A C 1
ATOM 774 O O . SER A 1 97 ? 10.306 0.999 -9.152 1.00 86.06 97 SER A O 1
ATOM 776 N N . SER A 1 98 ? 11.864 2.572 -9.481 1.00 89.75 98 SER A N 1
ATOM 777 C CA . SER A 1 98 ? 11.357 3.009 -10.786 1.00 89.75 98 SER A CA 1
ATOM 778 C C . SER A 1 98 ? 11.285 1.912 -11.858 1.00 89.75 98 SER A C 1
ATOM 780 O O . SER A 1 98 ? 10.634 2.124 -12.881 1.00 89.75 98 SER A O 1
ATOM 782 N N . TYR A 1 99 ? 11.957 0.770 -11.660 1.00 92.88 99 TYR A N 1
ATOM 783 C CA . TYR A 1 99 ? 11.803 -0.406 -12.521 1.00 92.88 99 TYR A CA 1
ATOM 784 C C . TYR A 1 99 ? 10.437 -1.069 -12.349 1.00 92.88 99 TYR A C 1
ATOM 786 O O . TYR A 1 99 ? 9.816 -1.462 -13.325 1.00 92.88 99 TYR A O 1
ATOM 794 N N . ASP A 1 100 ? 9.942 -1.122 -11.115 1.00 95.75 100 ASP A N 1
ATOM 795 C CA . ASP A 1 100 ? 8.725 -1.838 -10.725 1.00 95.75 100 ASP A CA 1
ATOM 796 C C . ASP A 1 100 ? 7.534 -0.897 -10.504 1.00 95.75 100 ASP A C 1
ATOM 798 O O . ASP A 1 100 ? 6.533 -1.295 -9.914 1.00 95.75 100 ASP A O 1
ATOM 802 N N . VAL A 1 101 ? 7.641 0.358 -10.950 1.00 95.94 101 VAL A N 1
ATOM 803 C CA . VAL A 1 101 ? 6.562 1.345 -10.866 1.00 95.94 101 VAL A CA 1
ATOM 804 C C . VAL A 1 101 ? 6.061 1.652 -12.275 1.00 95.94 101 VAL A C 1
ATOM 806 O O . VAL A 1 101 ? 6.779 2.245 -13.083 1.00 95.94 101 VAL A O 1
ATOM 809 N N . LEU A 1 102 ? 4.828 1.238 -12.568 1.00 96.56 102 LEU A N 1
ATOM 810 C CA . LEU A 1 102 ? 4.244 1.247 -13.911 1.00 96.56 102 LEU A CA 1
ATOM 811 C C . LEU A 1 102 ? 2.971 2.107 -13.962 1.00 96.56 102 LEU A C 1
ATOM 813 O O . LEU A 1 102 ? 2.167 2.049 -13.032 1.00 96.56 102 LEU A O 1
ATOM 817 N N . PRO A 1 103 ? 2.740 2.892 -15.029 1.00 97.69 103 PRO A N 1
ATOM 818 C CA . PRO A 1 103 ? 1.492 3.630 -15.198 1.00 97.69 103 PRO A CA 1
ATOM 819 C C . PRO A 1 103 ? 0.336 2.684 -15.562 1.00 97.69 103 PRO A C 1
ATOM 821 O O . PRO A 1 103 ? 0.389 1.971 -16.567 1.00 97.69 103 PRO A O 1
ATOM 824 N N . LEU A 1 104 ? -0.739 2.694 -14.773 1.00 98.38 104 LEU A N 1
ATOM 825 C CA . LEU A 1 104 ? -1.984 1.962 -15.038 1.00 98.38 104 LEU A CA 1
ATOM 826 C C . LEU A 1 104 ? -3.172 2.925 -15.004 1.00 98.38 104 LEU A C 1
ATOM 828 O O . LEU A 1 104 ? -3.171 3.873 -14.235 1.00 98.38 104 LEU A O 1
ATOM 832 N N . CYS A 1 105 ? -4.216 2.689 -15.799 1.00 98.19 105 CYS A N 1
ATOM 833 C CA . CYS A 1 105 ? -5.479 3.397 -15.586 1.00 98.19 105 CYS A CA 1
ATOM 834 C C . CYS A 1 105 ? -6.202 2.820 -14.359 1.00 98.19 105 CYS A C 1
ATOM 836 O O . CYS A 1 105 ? -5.995 1.653 -14.021 1.00 98.19 105 CYS A O 1
ATOM 838 N N . ILE A 1 106 ? -7.096 3.594 -13.733 1.00 97.88 106 ILE A N 1
ATOM 839 C CA . ILE A 1 106 ? -7.857 3.160 -12.542 1.00 97.88 106 ILE A CA 1
ATOM 840 C C . ILE A 1 106 ? -8.510 1.777 -12.732 1.00 97.88 106 ILE A C 1
ATOM 842 O O . ILE A 1 106 ? -8.458 0.953 -11.825 1.00 97.88 106 ILE A O 1
ATOM 846 N N . GLN A 1 107 ? -9.069 1.489 -13.915 1.00 97.81 107 GLN A N 1
ATOM 847 C CA . GLN A 1 107 ? -9.743 0.214 -14.208 1.00 97.81 107 GLN A CA 1
ATOM 848 C C . GLN A 1 107 ? -8.780 -0.984 -14.180 1.00 97.81 107 GLN A C 1
ATOM 850 O O . GLN A 1 107 ? -9.071 -1.997 -13.548 1.00 97.81 107 GLN A O 1
ATOM 855 N N . CYS A 1 108 ? -7.626 -0.876 -14.846 1.00 98.38 108 CYS A N 1
ATOM 856 C CA . CYS A 1 108 ? -6.611 -1.932 -14.832 1.00 98.38 108 CYS A CA 1
ATOM 857 C C . CYS A 1 108 ? -5.952 -2.053 -13.454 1.00 98.38 108 CYS A C 1
ATOM 859 O O . CYS A 1 108 ? -5.666 -3.163 -13.014 1.00 98.38 108 CYS A O 1
ATOM 861 N N . HIS A 1 109 ? -5.746 -0.923 -12.772 1.00 98.31 109 HIS A N 1
ATOM 862 C CA . HIS A 1 109 ? -5.180 -0.881 -11.430 1.00 98.31 109 HIS A CA 1
ATOM 863 C C . HIS A 1 109 ? -6.062 -1.624 -10.421 1.00 98.31 109 HIS A C 1
ATOM 865 O O . HIS A 1 109 ? -5.593 -2.556 -9.780 1.00 98.31 109 HIS A O 1
ATOM 871 N N . ASP A 1 110 ? -7.345 -1.265 -10.328 1.00 97.75 110 ASP A N 1
ATOM 872 C CA . ASP A 1 110 ? -8.314 -1.939 -9.455 1.00 97.75 110 ASP A CA 1
ATOM 873 C C . ASP A 1 110 ? -8.488 -3.419 -9.833 1.00 97.75 110 ASP A C 1
ATOM 875 O O . ASP A 1 110 ? -8.488 -4.310 -8.981 1.00 97.75 110 ASP A O 1
ATOM 879 N N . GLY A 1 111 ? -8.542 -3.699 -11.141 1.00 98.06 111 GLY A N 1
ATOM 880 C CA . GLY A 1 111 ? -8.594 -5.057 -11.670 1.00 98.06 111 GLY A CA 1
ATOM 881 C C . GLY A 1 111 ? -7.463 -5.937 -11.138 1.00 98.06 111 GLY A C 1
ATOM 882 O O . GLY A 1 111 ? -7.741 -7.023 -10.623 1.00 98.06 111 GLY A O 1
ATOM 883 N N . TYR A 1 112 ? -6.219 -5.454 -11.219 1.00 98.44 112 TYR A N 1
ATOM 884 C CA . TYR A 1 112 ? -5.044 -6.169 -10.727 1.00 98.44 112 TYR A CA 1
ATOM 885 C C . TYR A 1 112 ? -4.940 -6.178 -9.196 1.00 98.44 112 TYR A C 1
ATOM 887 O O . TYR A 1 112 ? -4.588 -7.214 -8.631 1.00 98.44 112 TYR A O 1
ATOM 895 N N . GLU A 1 113 ? -5.299 -5.093 -8.502 1.00 97.94 113 GLU A N 1
ATOM 896 C CA . GLU A 1 113 ? -5.208 -5.022 -7.036 1.00 97.94 113 GLU A CA 1
ATOM 897 C C . GLU A 1 113 ? -6.016 -6.126 -6.345 1.00 97.94 113 GLU A C 1
ATOM 899 O O . GLU A 1 113 ? -5.581 -6.651 -5.325 1.00 97.94 113 GLU A O 1
ATOM 904 N N . ARG A 1 114 ? -7.134 -6.576 -6.928 1.00 97.75 114 ARG A N 1
ATOM 905 C CA . ARG A 1 114 ? -7.879 -7.741 -6.412 1.00 97.75 114 ARG A CA 1
ATOM 906 C C . ARG A 1 114 ? -7.066 -9.037 -6.448 1.00 97.75 114 ARG A C 1
ATOM 908 O O . ARG A 1 114 ? -7.184 -9.857 -5.542 1.00 97.75 114 ARG A O 1
ATOM 915 N N . HIS A 1 115 ? -6.250 -9.241 -7.481 1.00 98.56 115 HIS A N 1
ATOM 916 C CA . HIS A 1 115 ? -5.331 -10.380 -7.553 1.00 98.56 115 HIS A CA 1
ATOM 917 C C . HIS A 1 115 ? -4.150 -10.185 -6.602 1.00 98.56 115 HIS A C 1
ATOM 919 O O . HIS A 1 115 ? -3.820 -11.093 -5.844 1.00 98.56 115 HIS A O 1
ATOM 925 N N . ALA A 1 116 ? -3.568 -8.982 -6.577 1.00 98.25 116 ALA A N 1
ATOM 926 C CA . ALA A 1 116 ? -2.484 -8.642 -5.662 1.00 98.25 116 ALA A CA 1
ATOM 927 C C . ALA A 1 116 ? -2.898 -8.830 -4.193 1.00 98.25 116 ALA A C 1
ATOM 929 O O . ALA A 1 116 ? -2.109 -9.321 -3.393 1.00 98.25 116 ALA A O 1
ATOM 930 N N . TYR A 1 117 ? -4.138 -8.492 -3.832 1.00 98.31 117 TYR A N 1
ATOM 931 C CA . TYR A 1 117 ? -4.674 -8.703 -2.490 1.00 98.31 117 TYR A CA 1
ATOM 932 C C . TYR A 1 117 ? -4.689 -10.185 -2.103 1.00 98.31 117 TYR A C 1
ATOM 934 O O . TYR A 1 117 ? -4.202 -10.529 -1.032 1.00 98.31 117 TYR A O 1
ATOM 942 N N . ARG A 1 118 ? -5.134 -11.075 -2.998 1.00 98.62 118 ARG A N 1
ATOM 943 C CA . ARG A 1 118 ? -5.111 -12.528 -2.748 1.00 98.62 118 ARG A CA 1
ATOM 944 C C . ARG A 1 118 ? -3.693 -13.061 -2.548 1.00 98.62 118 ARG A C 1
ATOM 946 O O . ARG A 1 118 ? -3.476 -13.897 -1.677 1.00 98.62 118 ARG A O 1
ATOM 953 N N . LEU A 1 119 ? -2.714 -12.561 -3.309 1.00 98.62 119 LEU A N 1
ATOM 954 C CA . LEU A 1 119 ? -1.310 -12.916 -3.084 1.00 98.62 119 LEU A CA 1
ATOM 955 C C . LEU A 1 119 ? -0.803 -12.384 -1.731 1.00 98.62 119 LEU A C 1
ATOM 957 O O . LEU A 1 119 ? -0.133 -13.115 -1.006 1.00 98.62 119 LEU A O 1
ATOM 961 N N . LYS A 1 120 ? -1.171 -11.154 -1.338 1.00 98.62 120 LYS A N 1
ATOM 962 C CA . LYS A 1 120 ? -0.869 -10.609 0.002 1.00 98.62 120 LYS A CA 1
ATOM 963 C C . LYS A 1 120 ? -1.457 -11.506 1.103 1.00 98.62 120 LYS A C 1
ATOM 965 O O . LYS A 1 120 ? -0.756 -11.790 2.070 1.00 98.62 120 LYS A O 1
ATOM 970 N N . GLU A 1 121 ? -2.694 -11.984 0.953 1.00 98.38 121 GLU A N 1
ATOM 971 C CA . GLU A 1 121 ? -3.324 -12.930 1.890 1.00 98.38 121 GLU A CA 1
ATOM 972 C C . GLU A 1 121 ? -2.598 -14.281 1.943 1.00 98.38 121 GLU A C 1
ATOM 974 O O . GLU A 1 121 ? -2.358 -14.801 3.031 1.00 98.38 121 GLU A O 1
ATOM 979 N N . ALA A 1 122 ? -2.186 -14.827 0.796 1.00 98.56 122 ALA A N 1
ATOM 980 C CA . ALA A 1 122 ? -1.405 -16.062 0.747 1.00 98.56 122 ALA A CA 1
ATOM 981 C C . ALA A 1 122 ? -0.048 -15.909 1.459 1.00 98.56 122 ALA A C 1
ATOM 983 O O . ALA A 1 122 ? 0.335 -16.771 2.248 1.00 98.56 122 ALA A O 1
ATOM 984 N N . ILE A 1 123 ? 0.641 -14.781 1.257 1.00 98.44 123 ILE A N 1
ATOM 985 C CA . ILE A 1 123 ? 1.885 -14.445 1.967 1.00 98.44 123 ILE A CA 1
ATOM 986 C C . ILE A 1 123 ? 1.615 -14.277 3.472 1.00 98.44 123 ILE A C 1
ATOM 988 O O . ILE A 1 123 ? 2.381 -14.766 4.298 1.00 98.44 123 ILE A O 1
ATOM 992 N N . ALA A 1 124 ? 0.518 -13.622 3.860 1.00 98.19 124 ALA A N 1
ATOM 993 C CA . ALA A 1 124 ? 0.120 -13.488 5.264 1.00 98.19 124 ALA A CA 1
ATOM 994 C C . ALA A 1 124 ? -0.087 -14.850 5.942 1.00 98.19 124 ALA A C 1
ATOM 996 O O . ALA A 1 124 ? 0.393 -15.063 7.058 1.00 98.19 124 ALA A O 1
ATOM 997 N N . ALA A 1 125 ? -0.735 -15.790 5.250 1.00 98.19 125 ALA A N 1
ATOM 998 C CA . ALA A 1 125 ? -0.889 -17.161 5.720 1.00 98.19 125 ALA A CA 1
ATOM 999 C C . ALA A 1 125 ? 0.461 -17.895 5.807 1.00 98.19 125 ALA A C 1
ATOM 1001 O O . ALA A 1 125 ? 0.740 -18.525 6.824 1.00 98.19 125 ALA A O 1
ATOM 1002 N N . GLN A 1 126 ? 1.320 -17.762 4.789 1.00 97.19 126 GLN A N 1
ATOM 1003 C CA . GLN A 1 126 ? 2.640 -18.400 4.734 1.00 97.19 126 GLN A CA 1
ATOM 1004 C C . GLN A 1 126 ? 3.543 -17.996 5.909 1.00 97.19 126 GLN A C 1
ATOM 1006 O O . GLN A 1 126 ? 4.212 -18.848 6.487 1.00 97.19 126 GLN A O 1
ATOM 1011 N N . TYR A 1 127 ? 3.564 -16.710 6.267 1.00 96.44 127 TYR A N 1
ATOM 1012 C CA . TYR A 1 127 ? 4.414 -16.186 7.343 1.00 96.44 127 TYR A CA 1
ATOM 1013 C C . TYR A 1 127 ? 3.712 -16.121 8.708 1.00 96.44 127 TYR A C 1
ATOM 1015 O O . TYR A 1 127 ? 4.329 -15.721 9.696 1.00 96.44 127 TYR A O 1
ATOM 1023 N N . GLY A 1 128 ? 2.429 -16.489 8.790 1.00 96.75 128 GLY A N 1
ATOM 1024 C CA . GLY A 1 128 ? 1.661 -16.462 10.037 1.00 96.75 128 GLY A CA 1
ATOM 1025 C C . GLY A 1 128 ? 1.476 -15.057 10.627 1.00 96.75 128 GLY A C 1
ATOM 1026 O O . GLY A 1 128 ? 1.346 -14.907 11.847 1.00 96.75 128 GLY A O 1
ATOM 1027 N N . VAL A 1 129 ? 1.485 -14.019 9.785 1.00 96.88 129 VAL A N 1
ATOM 1028 C CA . VAL A 1 129 ? 1.248 -12.625 10.184 1.00 96.88 129 VAL A CA 1
ATOM 1029 C C . VAL A 1 129 ? 0.150 -12.038 9.292 1.00 96.88 129 VAL A C 1
ATOM 1031 O O . VAL A 1 129 ? 0.356 -11.902 8.091 1.00 96.88 129 VAL A O 1
ATOM 1034 N N . PRO A 1 130 ? -1.035 -11.695 9.835 1.00 97.06 130 PRO A N 1
ATOM 1035 C CA . PRO A 1 130 ? -2.103 -11.054 9.066 1.00 97.06 130 PRO A CA 1
ATOM 1036 C C . PRO A 1 130 ? -1.664 -9.707 8.484 1.00 97.06 130 PRO A C 1
ATOM 1038 O O . PRO A 1 130 ? -0.830 -9.033 9.078 1.00 97.06 130 PRO A O 1
ATOM 1041 N N . LEU A 1 131 ? -2.299 -9.239 7.401 1.00 96.50 131 LEU A N 1
ATOM 1042 C CA . LEU A 1 131 ? -1.963 -7.944 6.775 1.00 96.50 131 LEU A CA 1
ATOM 1043 C C . LEU A 1 131 ? -2.081 -6.743 7.722 1.00 96.50 131 LEU A C 1
ATOM 1045 O O . LEU A 1 131 ? -1.348 -5.770 7.578 1.00 96.50 131 LEU A O 1
ATOM 1049 N N . VAL A 1 132 ? -2.974 -6.828 8.709 1.00 93.94 132 VAL A N 1
ATOM 1050 C CA . VAL A 1 132 ? -3.141 -5.821 9.767 1.00 93.94 132 VAL A CA 1
ATOM 1051 C C . VAL A 1 132 ? -2.094 -5.934 10.885 1.00 93.94 132 VAL A C 1
ATOM 1053 O O . VAL A 1 132 ? -2.120 -5.151 11.825 1.00 93.94 132 VAL A O 1
ATOM 1056 N N . GLY A 1 133 ? -1.190 -6.909 10.826 1.00 94.88 133 GLY A N 1
ATOM 1057 C CA . GLY A 1 133 ? -0.272 -7.267 11.904 1.00 94.88 133 GLY A CA 1
ATOM 1058 C C . GLY A 1 133 ? -0.896 -8.188 12.959 1.00 94.88 133 GLY A C 1
ATOM 1059 O O . GLY A 1 133 ? -2.101 -8.455 12.965 1.00 94.88 133 GLY A O 1
ATOM 1060 N N . ARG A 1 134 ? -0.057 -8.685 13.870 1.00 94.38 134 ARG A N 1
ATOM 1061 C CA . ARG A 1 134 ? -0.450 -9.495 15.042 1.00 94.38 134 ARG A CA 1
ATOM 1062 C C . ARG A 1 134 ? -0.058 -8.787 16.339 1.00 94.38 134 ARG A C 1
ATOM 1064 O O . ARG A 1 134 ? 0.723 -7.848 16.296 1.00 94.38 134 ARG A O 1
ATOM 1071 N N . GLY A 1 135 ? -0.572 -9.246 17.481 1.00 92.75 135 GLY A N 1
ATOM 1072 C CA . GLY A 1 135 ? -0.265 -8.640 18.788 1.00 92.75 135 GLY A CA 1
ATOM 1073 C C . GLY A 1 135 ? -1.094 -7.389 19.106 1.00 92.75 135 GLY A C 1
ATOM 1074 O O . GLY A 1 135 ? -0.659 -6.523 19.859 1.00 92.75 135 GLY A O 1
ATOM 1075 N N . TRP A 1 136 ? -2.288 -7.273 18.519 1.00 92.00 136 TRP A N 1
ATOM 1076 C CA . TRP A 1 136 ? -3.259 -6.238 18.875 1.00 92.00 136 TRP A CA 1
ATOM 1077 C C . TRP A 1 136 ? -3.853 -6.497 20.262 1.00 92.00 136 TRP A C 1
ATOM 1079 O O . TRP A 1 136 ? -4.315 -7.604 20.543 1.00 92.00 136 TRP A O 1
ATOM 1089 N N . VAL A 1 137 ? -3.911 -5.461 21.097 1.00 91.38 137 VAL A N 1
ATOM 1090 C CA . VAL A 1 137 ? -4.517 -5.500 22.435 1.00 91.38 137 VAL A CA 1
ATOM 1091 C C . VAL A 1 137 ? -5.802 -4.681 22.422 1.00 91.38 137 VAL A C 1
ATOM 1093 O O . VAL A 1 137 ? -5.845 -3.596 21.853 1.00 91.38 137 VAL A O 1
ATOM 1096 N N . GLN A 1 138 ? -6.871 -5.199 23.030 1.00 86.00 138 GLN A N 1
ATOM 1097 C CA . GLN A 1 138 ? -8.134 -4.467 23.137 1.00 86.00 138 GLN A CA 1
ATOM 1098 C C . GLN A 1 138 ? -8.036 -3.362 24.192 1.00 86.00 138 GLN A C 1
ATOM 1100 O O . GLN A 1 138 ? -7.882 -3.658 25.379 1.00 86.00 138 GLN A O 1
ATOM 1105 N N . CYS A 1 139 ? -8.239 -2.111 23.784 1.00 82.44 139 CYS A N 1
ATOM 1106 C CA . CYS A 1 139 ? -8.472 -1.015 24.720 1.00 82.44 139 CYS A CA 1
ATOM 1107 C C . CYS A 1 139 ? -9.929 -1.059 25.171 1.00 82.44 139 CYS A C 1
ATOM 1109 O O . CYS A 1 139 ? -10.822 -0.512 24.521 1.00 82.44 139 CYS A O 1
ATOM 1111 N N . ARG A 1 140 ? -10.196 -1.767 26.275 1.00 77.56 140 ARG A N 1
ATOM 1112 C CA . ARG A 1 140 ? -11.567 -1.919 26.789 1.00 77.56 140 ARG A CA 1
ATOM 1113 C C . ARG A 1 140 ? -12.210 -0.565 27.092 1.00 77.56 140 ARG A C 1
ATOM 1115 O O . ARG A 1 140 ? -13.367 -0.365 26.736 1.00 77.56 140 ARG A O 1
ATOM 1122 N N . GLU A 1 141 ? -11.466 0.356 27.694 1.00 80.44 141 GLU A N 1
ATOM 1123 C CA . GLU A 1 141 ? -11.971 1.672 28.099 1.00 80.44 141 GLU A CA 1
ATOM 1124 C C . GLU A 1 141 ? -12.279 2.567 26.893 1.00 80.44 141 GLU A C 1
ATOM 1126 O O . GLU A 1 141 ? -13.417 3.024 26.753 1.00 80.44 141 GLU A O 1
ATOM 1131 N N . ASP A 1 142 ? -11.337 2.706 25.956 1.00 83.62 142 ASP A N 1
ATOM 1132 C CA . ASP A 1 142 ? -11.547 3.465 24.715 1.00 83.62 142 ASP A CA 1
ATOM 1133 C C . ASP A 1 142 ? -12.662 2.857 23.860 1.00 83.62 142 ASP A C 1
ATOM 1135 O O . ASP A 1 142 ? -13.528 3.558 23.338 1.00 83.62 142 ASP A O 1
ATOM 1139 N N . GLY A 1 143 ? -12.727 1.525 23.781 1.00 85.38 143 GLY A N 1
ATOM 1140 C CA . GLY A 1 143 ? -13.801 0.826 23.086 1.00 85.38 143 GLY A CA 1
ATOM 1141 C C . GLY A 1 143 ? -15.182 1.085 23.700 1.00 85.38 143 GLY A C 1
ATOM 1142 O O . GLY A 1 143 ? -16.175 1.151 22.970 1.00 85.38 143 GLY A O 1
ATOM 1143 N N . HIS A 1 144 ? -15.273 1.234 25.026 1.00 89.81 144 HIS A N 1
ATOM 1144 C CA . HIS A 1 144 ? -16.520 1.571 25.722 1.00 89.81 144 HIS A CA 1
ATOM 1145 C C . HIS A 1 144 ? -16.927 3.017 25.438 1.00 89.81 144 HIS A C 1
ATOM 1147 O O . HIS A 1 144 ? -18.074 3.257 25.050 1.00 89.81 144 HIS A O 1
ATOM 1153 N N . ALA A 1 145 ? -15.985 3.953 25.566 1.00 92.12 145 ALA A N 1
ATOM 1154 C CA . ALA A 1 145 ? -16.195 5.366 25.271 1.00 92.12 145 ALA A CA 1
ATOM 1155 C C . ALA A 1 145 ? -16.632 5.580 23.817 1.00 92.12 145 ALA A C 1
ATOM 1157 O O . ALA A 1 145 ? -17.638 6.240 23.567 1.00 92.12 145 ALA A O 1
ATOM 1158 N N . ARG A 1 146 ? -15.964 4.919 22.867 1.00 92.94 146 ARG A N 1
ATOM 1159 C CA . ARG A 1 146 ? -16.299 4.952 21.441 1.00 92.94 146 ARG A CA 1
ATOM 1160 C C . ARG A 1 146 ? -17.718 4.509 21.152 1.00 92.94 146 ARG A C 1
ATOM 1162 O O . ARG A 1 146 ? -18.465 5.207 20.468 1.00 92.94 146 ARG A O 1
ATOM 1169 N N . ARG A 1 147 ? -18.110 3.336 21.658 1.00 93.00 147 ARG A N 1
ATOM 1170 C CA . ARG A 1 147 ? -19.462 2.802 21.438 1.00 93.00 147 ARG A CA 1
ATOM 1171 C C . ARG A 1 147 ? -20.519 3.700 22.068 1.00 93.00 147 ARG A C 1
ATOM 1173 O O . ARG A 1 147 ? -21.549 3.934 21.440 1.00 93.00 147 ARG A O 1
ATOM 1180 N N . ALA A 1 148 ? -20.252 4.222 23.265 1.00 93.38 148 ALA A N 1
ATOM 1181 C CA . ALA A 1 148 ? -21.146 5.152 23.937 1.00 93.38 148 ALA A CA 1
ATOM 1182 C C . ALA A 1 148 ? -21.306 6.463 23.156 1.00 93.38 148 ALA A C 1
ATOM 1184 O O . ALA A 1 148 ? -22.433 6.890 22.909 1.00 93.38 148 ALA A O 1
ATOM 1185 N N . ALA A 1 149 ? -20.204 7.040 22.682 1.00 93.38 149 ALA A N 1
ATOM 1186 C CA . ALA A 1 149 ? -20.212 8.255 21.883 1.00 93.38 149 ALA A CA 1
ATOM 1187 C C . ALA A 1 149 ? -20.927 8.070 20.536 1.00 93.38 149 ALA A C 1
ATOM 1189 O O . ALA A 1 149 ? -21.804 8.859 20.196 1.00 93.38 149 ALA A O 1
ATOM 1190 N N . CYS A 1 150 ? -20.642 6.988 19.803 1.00 93.81 150 CYS A N 1
ATOM 1191 C CA . CYS A 1 150 ? -21.347 6.655 18.561 1.00 93.81 150 CYS A CA 1
ATOM 1192 C C . CYS A 1 150 ? -22.857 6.481 18.770 1.00 93.81 150 CYS A C 1
ATOM 1194 O O . CYS A 1 150 ? -23.645 6.925 17.934 1.00 93.81 150 CYS A O 1
ATOM 1196 N N . ALA A 1 151 ? -23.267 5.827 19.862 1.00 93.88 151 ALA A N 1
ATOM 1197 C CA . ALA A 1 151 ? -24.677 5.630 20.180 1.00 93.88 151 ALA A CA 1
ATOM 1198 C C . ALA A 1 151 ? -25.386 6.963 20.464 1.00 93.88 151 ALA A C 1
ATOM 1200 O O . ALA A 1 151 ? -26.478 7.185 19.939 1.00 93.88 151 ALA A O 1
ATOM 1201 N N . LEU A 1 152 ? -24.747 7.861 21.222 1.00 93.25 152 LEU A N 1
ATOM 1202 C CA . LEU A 1 152 ? -25.264 9.205 21.489 1.00 93.25 152 LEU A CA 1
ATOM 1203 C C . LEU A 1 152 ? -25.326 10.058 20.212 1.00 93.25 152 LEU A C 1
ATOM 1205 O O . LEU A 1 152 ? -26.355 10.663 19.948 1.00 93.25 152 LEU A O 1
ATOM 1209 N N . LEU A 1 153 ? -24.290 10.048 19.369 1.00 92.00 153 LEU A N 1
ATOM 1210 C CA . LEU A 1 153 ? -24.266 10.851 18.138 1.00 92.00 153 LEU A CA 1
ATOM 1211 C C . LEU A 1 153 ? -25.302 10.409 17.097 1.00 92.00 153 LEU A C 1
ATOM 1213 O O . LEU A 1 153 ? -25.844 11.242 16.379 1.00 92.00 153 LEU A O 1
ATOM 1217 N N . ARG A 1 154 ? -25.549 9.100 16.969 1.00 91.75 154 ARG A N 1
ATOM 1218 C CA . ARG A 1 154 ? -26.380 8.559 15.879 1.00 91.75 154 ARG A CA 1
ATOM 1219 C C . ARG A 1 154 ? -27.831 8.321 16.275 1.00 91.75 154 ARG A C 1
ATOM 1221 O O . ARG A 1 154 ? -28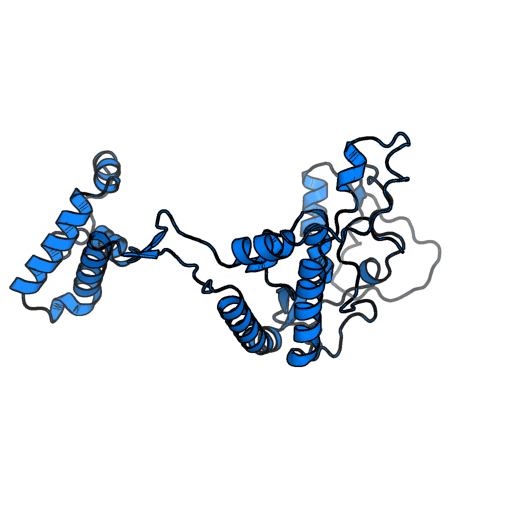.708 8.468 15.435 1.00 91.75 154 ARG A O 1
ATOM 1228 N N . ASN A 1 155 ? -28.079 7.919 17.523 1.00 90.62 155 ASN A N 1
ATOM 1229 C CA . ASN A 1 155 ? -29.361 7.336 17.929 1.00 90.62 155 ASN A CA 1
ATOM 1230 C C . ASN A 1 155 ? -29.937 7.933 19.223 1.00 90.62 155 ASN A C 1
ATOM 1232 O O . ASN A 1 155 ? -30.860 7.345 19.787 1.00 90.62 155 ASN A O 1
ATOM 1236 N N . ALA A 1 156 ? -29.440 9.078 19.710 1.00 86.88 156 ALA A N 1
ATOM 1237 C CA . ALA A 1 156 ? -29.883 9.650 20.987 1.00 86.88 156 ALA A CA 1
ATOM 1238 C C . ALA A 1 156 ? -31.407 9.758 21.126 1.00 86.88 156 ALA A C 1
ATOM 1240 O O . ALA A 1 156 ? -31.943 9.344 22.149 1.00 86.88 156 ALA A O 1
ATOM 1241 N N . ALA A 1 157 ? -32.119 10.215 20.094 1.00 89.06 157 ALA A N 1
ATOM 1242 C CA . ALA A 1 157 ? -33.573 10.390 20.143 1.00 89.06 157 ALA A CA 1
ATOM 1243 C C . ALA A 1 157 ? -34.361 9.095 20.452 1.00 89.06 157 ALA A C 1
ATOM 1245 O O . ALA A 1 157 ? -35.450 9.168 21.013 1.00 89.06 157 ALA A O 1
ATOM 1246 N N . VAL A 1 158 ? -33.812 7.919 20.119 1.00 93.25 158 VAL A N 1
ATOM 1247 C CA . VAL A 1 158 ? -34.468 6.606 20.289 1.00 93.25 158 VAL A CA 1
ATOM 1248 C C . VAL A 1 158 ? -34.068 5.925 21.605 1.00 93.25 158 VAL A C 1
ATOM 1250 O O . VAL A 1 158 ? -34.774 5.055 22.110 1.00 93.25 158 VAL A O 1
ATOM 1253 N N . ILE A 1 159 ? -32.927 6.304 22.182 1.00 89.50 159 ILE A N 1
ATOM 1254 C CA . ILE A 1 159 ? -32.385 5.679 23.393 1.00 89.50 159 ILE A CA 1
ATOM 1255 C C . ILE A 1 159 ? -33.170 6.179 24.618 1.00 89.50 159 ILE A C 1
ATOM 1257 O O . ILE A 1 159 ? -33.299 7.385 24.775 1.00 89.50 159 ILE A O 1
ATOM 1261 N N . PRO A 1 160 ? -33.657 5.319 25.530 1.00 95.06 160 PRO A N 1
ATOM 1262 C CA . PRO A 1 160 ? -34.301 5.779 26.763 1.00 95.06 160 PRO A CA 1
ATOM 1263 C C . PRO A 1 160 ? -33.389 6.693 27.597 1.00 95.06 160 PRO A C 1
ATOM 1265 O O . PRO A 1 160 ? -32.188 6.439 27.693 1.00 95.06 160 PRO A O 1
ATOM 1268 N N . GLU A 1 161 ? -33.960 7.707 28.254 1.00 90.75 161 GLU A N 1
ATOM 1269 C CA . GLU A 1 161 ? -33.227 8.726 29.034 1.00 90.75 161 GLU A CA 1
ATOM 1270 C C . GLU A 1 161 ? -32.208 8.114 30.012 1.00 90.75 161 GLU A C 1
ATOM 1272 O O . GLU A 1 161 ? -31.031 8.473 30.005 1.00 90.75 161 GLU A O 1
ATOM 1277 N N . ALA A 1 162 ? -32.619 7.094 30.775 1.00 91.25 162 ALA A N 1
ATOM 1278 C CA . ALA A 1 162 ? -31.742 6.399 31.718 1.00 91.25 162 ALA A CA 1
ATOM 1279 C C . ALA A 1 162 ? -30.493 5.803 31.040 1.00 91.25 162 ALA A C 1
ATOM 1281 O O . ALA A 1 162 ? -29.386 5.871 31.576 1.00 91.25 162 ALA A O 1
ATOM 1282 N N . ARG A 1 163 ? -30.650 5.259 29.827 1.00 90.88 163 ARG A N 1
ATOM 1283 C CA . ARG A 1 163 ? -29.540 4.696 29.057 1.00 90.88 163 ARG A CA 1
ATOM 1284 C C . ARG A 1 163 ? -28.662 5.796 28.459 1.00 90.88 163 ARG A C 1
ATOM 1286 O O . ARG A 1 163 ? -27.447 5.625 28.438 1.00 90.88 163 ARG A O 1
ATOM 1293 N N . ARG A 1 164 ? -29.225 6.930 28.018 1.00 92.69 164 ARG A N 1
ATOM 1294 C CA . ARG A 1 164 ? -28.429 8.084 27.553 1.00 92.69 164 ARG A CA 1
ATOM 1295 C C . ARG A 1 164 ? -27.514 8.612 28.652 1.00 92.69 164 ARG A C 1
ATOM 1297 O O . ARG A 1 164 ? -26.323 8.788 28.402 1.00 92.69 164 ARG A O 1
ATOM 1304 N N . ALA A 1 165 ? -28.030 8.762 29.871 1.00 91.12 165 ALA A N 1
ATOM 1305 C CA . ALA A 1 165 ? -27.254 9.205 31.026 1.00 91.12 165 ALA A CA 1
ATOM 1306 C C . ALA A 1 165 ? -26.082 8.257 31.358 1.00 91.12 165 ALA A C 1
ATOM 1308 O O . ALA A 1 165 ? -24.974 8.714 31.658 1.00 91.12 165 ALA A O 1
ATOM 1309 N N . GLU A 1 166 ? -26.286 6.940 31.253 1.00 93.06 166 GLU A N 1
ATOM 1310 C CA . GLU A 1 166 ? -25.232 5.936 31.459 1.00 93.06 166 GLU A CA 1
ATOM 1311 C C . GLU A 1 166 ? -24.135 6.021 30.382 1.00 93.06 166 GLU A C 1
ATOM 1313 O O . GLU A 1 166 ? -22.935 6.026 30.688 1.00 93.06 166 GLU A O 1
ATOM 1318 N N . LEU A 1 167 ? -24.535 6.141 29.112 1.00 93.38 167 LEU A N 1
ATOM 1319 C CA . LEU A 1 167 ? -23.603 6.304 27.994 1.00 93.38 167 LEU A CA 1
ATOM 1320 C C . LEU A 1 167 ? -22.809 7.609 28.133 1.00 93.38 167 LEU A C 1
ATOM 1322 O O . LEU A 1 167 ? -21.585 7.599 28.005 1.00 93.38 167 LEU A O 1
ATOM 1326 N N . ALA A 1 168 ? -23.479 8.710 28.479 1.00 91.94 168 ALA A N 1
ATOM 1327 C CA . ALA A 1 168 ? -22.843 9.998 28.732 1.00 91.94 168 ALA A CA 1
ATOM 1328 C C . ALA A 1 168 ? -21.832 9.899 29.886 1.00 91.94 168 ALA A C 1
ATOM 1330 O O . ALA A 1 168 ? -20.707 10.379 29.776 1.00 91.94 168 ALA A O 1
ATOM 1331 N N . THR A 1 169 ? -22.180 9.198 30.966 1.00 92.31 169 THR A N 1
ATOM 1332 C CA . THR A 1 169 ? -21.259 8.940 32.084 1.00 92.31 169 THR A CA 1
ATOM 1333 C C . THR A 1 169 ? -20.012 8.175 31.641 1.00 92.31 169 THR A C 1
ATOM 1335 O O . THR A 1 169 ? -18.907 8.508 32.066 1.00 92.31 169 THR A O 1
ATOM 1338 N N . THR A 1 170 ? -20.166 7.192 30.751 1.00 92.38 170 THR A N 1
ATOM 1339 C CA . THR A 1 170 ? -19.037 6.434 30.190 1.00 92.38 170 THR A CA 1
ATOM 1340 C C . THR A 1 170 ? -18.085 7.342 29.408 1.00 92.38 170 THR A C 1
ATOM 1342 O O . THR A 1 170 ? -16.879 7.296 29.643 1.00 92.38 170 THR A O 1
ATOM 1345 N N . VAL A 1 171 ? -18.612 8.214 28.538 1.00 92.44 171 VAL A N 1
ATOM 1346 C CA . VAL A 1 171 ? -17.790 9.165 27.765 1.00 92.44 171 VAL A CA 1
ATOM 1347 C C . VAL A 1 171 ? -17.121 10.194 28.678 1.00 92.44 171 VAL A C 1
ATOM 1349 O O . VAL A 1 171 ? -15.934 10.461 28.516 1.00 92.44 171 VAL A O 1
ATOM 1352 N N . ARG A 1 172 ? -17.835 10.736 29.676 1.00 90.00 172 ARG A N 1
ATOM 1353 C CA . ARG A 1 172 ? -17.248 11.685 30.639 1.00 90.00 172 ARG A CA 1
ATOM 1354 C C . ARG A 1 172 ? -16.106 11.056 31.426 1.00 90.00 172 ARG A C 1
ATOM 1356 O O . ARG A 1 172 ? -15.068 11.684 31.570 1.00 90.00 172 ARG A O 1
ATOM 1363 N N . ARG A 1 173 ? -16.272 9.822 31.914 1.00 90.50 173 ARG A N 1
ATOM 1364 C CA . ARG A 1 173 ? -15.211 9.118 32.653 1.00 90.50 173 ARG A CA 1
ATOM 1365 C C . ARG A 1 173 ? -13.949 8.973 31.806 1.00 90.50 173 ARG A C 1
ATOM 1367 O O . ARG A 1 173 ? -12.866 9.260 32.298 1.00 90.50 173 ARG A O 1
ATOM 1374 N N . TRP A 1 174 ? -14.108 8.564 30.550 1.00 90.94 174 TRP A N 1
ATOM 1375 C CA . TRP A 1 174 ? -13.001 8.461 29.604 1.00 90.94 174 TRP A CA 1
ATOM 1376 C C . TRP A 1 174 ? -12.327 9.817 29.345 1.00 90.94 174 TRP A C 1
ATOM 1378 O O . TRP A 1 174 ? -11.106 9.921 29.441 1.00 90.94 174 TRP A O 1
ATOM 1388 N N . TRP A 1 175 ? -13.112 10.871 29.102 1.00 88.31 175 TRP A N 1
ATOM 1389 C CA . TRP A 1 175 ? -12.583 12.219 28.875 1.00 88.31 175 TRP A CA 1
ATOM 1390 C C . TRP A 1 175 ? -11.777 12.723 30.076 1.00 88.31 175 TRP A C 1
ATOM 1392 O O . TRP A 1 175 ? -10.667 13.210 29.912 1.00 88.31 175 TRP A O 1
ATOM 1402 N N . MET A 1 176 ? -12.291 12.521 31.293 1.00 85.94 176 MET A N 1
ATOM 1403 C CA . MET A 1 176 ? -11.615 12.928 32.530 1.00 85.94 176 MET A CA 1
ATOM 1404 C C . MET A 1 176 ? -10.314 12.157 32.792 1.00 85.94 176 MET A C 1
ATOM 1406 O O . MET A 1 176 ? -9.404 12.697 33.413 1.00 85.94 176 MET A O 1
ATOM 1410 N N . ALA A 1 177 ? -10.229 10.903 32.343 1.00 83.62 177 ALA A N 1
ATOM 1411 C CA . ALA A 1 177 ? -9.034 10.071 32.468 1.00 83.62 177 ALA A CA 1
ATOM 1412 C C . ALA A 1 177 ? -7.986 10.341 31.369 1.00 83.62 177 ALA A C 1
ATOM 1414 O O . ALA A 1 177 ? -6.842 9.912 31.499 1.00 83.62 177 ALA A O 1
ATOM 1415 N N . SER A 1 178 ? -8.360 11.038 30.293 1.00 77.81 178 SER A N 1
ATOM 1416 C CA . SER A 1 178 ? -7.476 11.325 29.163 1.00 77.81 178 SER A CA 1
ATOM 1417 C C . SER A 1 178 ? -6.595 12.546 29.449 1.00 77.81 178 SER A C 1
ATOM 1419 O O . SER A 1 178 ? -7.094 13.591 29.870 1.00 77.81 178 SER A O 1
A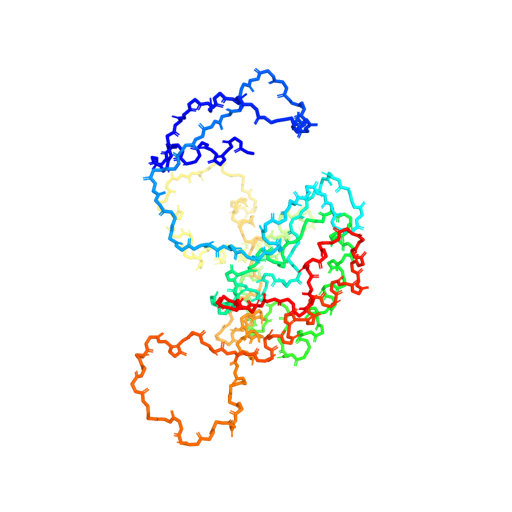TOM 1421 N N . ASN A 1 179 ? -5.292 12.463 29.151 1.00 64.94 179 ASN A N 1
ATOM 1422 C CA . ASN A 1 179 ? -4.366 13.603 29.286 1.00 64.94 179 ASN A CA 1
ATOM 1423 C C . ASN A 1 179 ? -4.803 14.829 28.456 1.00 64.94 179 ASN A C 1
ATOM 1425 O O . ASN A 1 179 ? -4.520 15.960 28.842 1.00 64.94 179 ASN A O 1
ATOM 1429 N N . GLU A 1 180 ? -5.556 14.622 27.369 1.00 59.44 180 GLU A N 1
ATOM 1430 C CA . GLU A 1 180 ? -6.108 15.682 26.506 1.00 59.44 180 GLU A CA 1
ATOM 1431 C C . GLU A 1 180 ? -7.024 16.666 27.269 1.00 59.44 180 GLU A C 1
ATOM 1433 O O . GLU A 1 180 ? -7.067 17.854 26.942 1.00 59.44 180 GLU A O 1
ATOM 1438 N N . HIS A 1 181 ? -7.703 16.228 28.340 1.00 58.56 181 HIS A N 1
ATOM 1439 C CA . HIS A 1 181 ? -8.518 17.133 29.159 1.00 58.56 181 HIS A CA 1
ATOM 1440 C C . HIS A 1 181 ? -7.667 18.193 29.884 1.00 58.56 181 HIS A C 1
ATOM 1442 O O . HIS A 1 181 ? -8.137 19.313 30.117 1.00 58.56 181 HIS A O 1
ATOM 1448 N N . GLN A 1 182 ? -6.411 17.873 30.213 1.00 56.75 182 GLN A N 1
ATOM 1449 C CA . GLN A 1 182 ? -5.490 18.804 30.871 1.00 56.75 182 GLN A CA 1
ATOM 1450 C C . GLN A 1 182 ? -4.981 19.881 29.901 1.00 56.75 182 GLN A C 1
ATOM 1452 O O . GLN A 1 182 ? -4.865 21.042 30.290 1.00 56.75 182 GLN A O 1
ATOM 1457 N N . GLU A 1 183 ? -4.754 19.531 28.633 1.00 54.66 183 GLU A N 1
ATOM 1458 C CA . GLU A 1 183 ? -4.318 20.476 27.597 1.00 54.66 183 GLU A CA 1
ATOM 1459 C C . GLU A 1 183 ? -5.442 21.446 27.183 1.00 54.66 183 GLU A C 1
ATOM 1461 O O . GLU A 1 183 ? -5.201 22.646 27.036 1.00 54.66 183 GLU A O 1
ATOM 1466 N N . GLU A 1 184 ? -6.693 20.977 27.079 1.00 56.97 184 GLU A N 1
ATOM 1467 C CA . GLU A 1 184 ? -7.845 21.852 26.793 1.00 56.97 184 GLU A CA 1
ATOM 1468 C C . GLU A 1 184 ? -8.215 22.763 27.973 1.00 56.97 184 GLU A C 1
ATOM 1470 O O . GLU A 1 184 ? -8.625 23.898 27.752 1.00 56.97 184 GLU A O 1
ATOM 1475 N N . SER A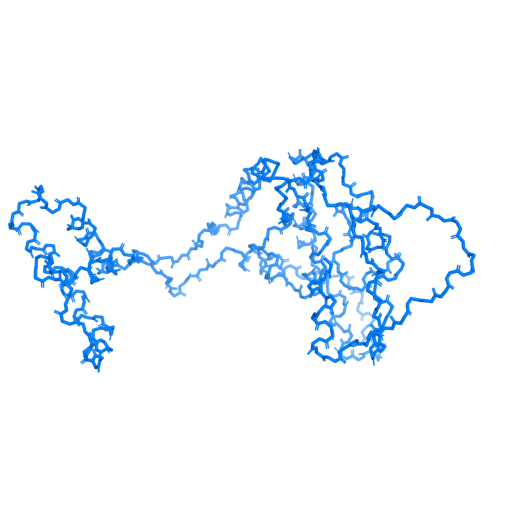 1 185 ? -8.036 22.323 29.223 1.00 55.31 185 SER A N 1
ATOM 1476 C CA . SER A 1 185 ? -8.321 23.169 30.398 1.00 55.31 185 SER A CA 1
ATOM 1477 C C . SER A 1 185 ? -7.335 24.339 30.536 1.00 55.31 185 SER A C 1
ATOM 1479 O O . SER A 1 185 ? -7.652 25.342 31.175 1.00 55.31 185 SER A O 1
ATOM 1481 N N . ALA A 1 186 ? -6.153 24.229 29.920 1.00 51.25 186 ALA A N 1
ATOM 1482 C CA . ALA A 1 186 ? -5.164 25.301 29.824 1.00 51.25 186 ALA A CA 1
ATOM 1483 C C . ALA A 1 186 ? -5.429 26.263 28.644 1.00 51.25 186 ALA A C 1
ATOM 1485 O O . ALA A 1 186 ? -5.008 27.421 28.679 1.00 51.25 186 ALA A O 1
ATOM 1486 N N . SER A 1 187 ? -6.151 25.817 27.611 1.00 54.22 187 SER A N 1
ATOM 1487 C CA . SER A 1 187 ? -6.547 26.634 26.461 1.00 54.22 187 SER A CA 1
ATOM 1488 C C . SER A 1 187 ? -7.933 27.238 26.704 1.00 54.22 187 SER A C 1
ATOM 1490 O O . SER A 1 187 ? -8.960 26.612 26.471 1.00 54.22 187 SER A O 1
ATOM 1492 N N . SER A 1 188 ? -7.971 28.485 27.184 1.00 49.28 188 SER A N 1
ATOM 1493 C CA . SER A 1 188 ? -9.175 29.275 27.521 1.00 49.28 188 SER A CA 1
ATOM 1494 C C . SER A 1 188 ? -10.074 29.636 26.312 1.00 49.28 188 SER A C 1
ATOM 1496 O O . SER A 1 188 ? -10.640 30.731 26.244 1.00 49.28 188 SER A O 1
ATOM 1498 N N . ALA A 1 189 ? -10.226 28.756 25.327 1.00 49.44 189 ALA A N 1
ATOM 1499 C CA . ALA A 1 189 ? -11.069 28.979 24.167 1.00 49.44 189 ALA A CA 1
ATOM 1500 C C . ALA A 1 189 ? -12.168 27.911 24.076 1.00 49.44 189 ALA A C 1
ATOM 1502 O O . ALA A 1 189 ? -11.921 26.714 24.163 1.00 49.44 189 ALA A O 1
ATOM 1503 N N . VAL A 1 190 ? -13.382 28.383 23.780 1.00 50.28 190 VAL A N 1
ATOM 1504 C CA . VAL A 1 190 ? -14.562 27.628 23.318 1.00 50.28 190 VAL A CA 1
ATOM 1505 C C . VAL A 1 190 ? -15.571 27.206 24.400 1.00 50.28 190 VAL A C 1
ATOM 1507 O O . VAL A 1 190 ? -15.784 26.022 24.666 1.00 50.28 190 VAL A O 1
ATOM 1510 N N . ALA A 1 191 ? -16.302 28.206 24.907 1.00 47.59 191 ALA A N 1
ATOM 1511 C CA . ALA A 1 191 ? -17.559 28.055 25.653 1.00 47.59 191 ALA A CA 1
ATOM 1512 C C . ALA A 1 191 ? -18.831 27.982 24.764 1.00 47.59 191 ALA A C 1
ATOM 1514 O O . ALA A 1 191 ? -19.932 27.912 25.295 1.00 47.59 191 ALA A O 1
ATOM 1515 N N . ASN A 1 192 ? -18.716 27.961 23.426 1.00 52.94 192 ASN A N 1
ATOM 1516 C CA . ASN A 1 192 ? -19.871 28.069 22.507 1.00 52.94 192 ASN A CA 1
ATOM 1517 C C . ASN A 1 192 ? -20.137 26.808 21.656 1.00 52.94 192 ASN A C 1
ATOM 1519 O O . ASN A 1 192 ? -20.560 26.908 20.506 1.00 52.94 192 ASN A O 1
ATOM 1523 N N . GLY A 1 193 ? -19.872 25.612 22.186 1.00 57.97 193 GLY A N 1
ATOM 1524 C CA . GLY A 1 193 ? -20.214 24.354 21.509 1.00 57.97 193 GLY A CA 1
ATOM 1525 C C . GLY A 1 193 ? -21.616 23.862 21.875 1.00 57.97 193 GLY A C 1
ATOM 1526 O O . GLY A 1 193 ? -22.018 23.973 23.031 1.00 57.97 193 GLY A O 1
ATOM 1527 N N . GLN A 1 194 ? -22.346 23.274 20.920 1.00 64.00 194 GLN A N 1
ATOM 1528 C CA . GLN A 1 194 ? -23.572 22.528 21.224 1.00 64.00 194 GLN A CA 1
ATOM 1529 C C . GLN A 1 194 ? -23.263 21.416 22.241 1.00 64.00 194 GLN A C 1
ATOM 1531 O O . GLN A 1 194 ? -22.336 20.617 22.062 1.00 64.00 194 GLN A O 1
ATOM 1536 N N . LEU A 1 195 ? -24.025 21.404 23.335 1.00 70.81 195 LEU A N 1
ATOM 1537 C CA . LEU A 1 195 ? -23.954 20.385 24.376 1.00 70.81 195 LEU A CA 1
ATOM 1538 C C . LEU A 1 195 ? -24.979 19.300 24.062 1.00 70.81 195 LEU A C 1
ATOM 1540 O O . LEU A 1 195 ? -26.163 19.587 23.904 1.00 70.81 195 LEU A O 1
ATOM 1544 N N . HIS A 1 196 ? -24.530 18.054 24.019 1.00 67.00 196 HIS A N 1
ATOM 1545 C CA . HIS A 1 196 ? -25.391 16.893 23.885 1.00 67.00 196 HIS A CA 1
ATOM 1546 C C . HIS A 1 196 ? -25.283 16.078 25.173 1.00 67.00 196 HIS A C 1
ATOM 1548 O O . HIS A 1 196 ? -24.203 15.599 25.515 1.00 67.00 196 HIS A O 1
ATOM 1554 N N . GLU A 1 197 ? -26.383 15.953 25.922 1.00 71.88 197 GLU A N 1
ATOM 1555 C CA . GLU A 1 197 ? -26.387 15.314 27.250 1.00 71.88 197 GLU A CA 1
ATOM 1556 C C . GLU A 1 197 ? -25.347 15.926 28.211 1.00 71.88 197 GLU A C 1
ATOM 1558 O O . GLU A 1 197 ? -24.644 15.221 28.932 1.00 71.88 197 GLU A O 1
ATOM 1563 N N . GLY A 1 198 ? -25.161 17.251 28.188 1.00 76.31 198 GLY A N 1
ATOM 1564 C CA . GLY A 1 198 ? -24.162 17.934 29.024 1.00 76.31 198 GLY A CA 1
ATOM 1565 C C . GLY A 1 198 ? -22.702 17.608 28.676 1.00 76.31 198 GLY A C 1
ATOM 1566 O O . GLY A 1 198 ? -21.818 17.832 29.499 1.00 76.31 198 GLY A O 1
ATOM 1567 N N . ILE A 1 199 ? -22.441 17.056 27.486 1.00 82.19 199 ILE A N 1
ATOM 1568 C CA . ILE A 1 199 ? -21.102 16.809 26.938 1.00 82.19 199 ILE A CA 1
ATOM 1569 C C . ILE A 1 199 ? -20.933 17.674 25.683 1.00 82.19 199 ILE A C 1
ATOM 1571 O O . ILE A 1 199 ? -21.827 17.673 24.833 1.00 82.19 199 ILE A O 1
ATOM 1575 N N . PRO A 1 200 ? -19.815 18.403 25.516 1.00 86.88 200 PRO A N 1
ATOM 1576 C CA . PRO A 1 200 ? -19.542 19.108 24.267 1.00 86.88 200 PRO A CA 1
ATOM 1577 C C . PRO A 1 200 ? -19.527 18.139 23.082 1.00 86.88 200 PRO A C 1
ATOM 1579 O O . PRO A 1 200 ? -18.855 17.110 23.137 1.00 86.88 200 PRO A O 1
ATOM 1582 N N . GLN A 1 201 ? -20.216 18.478 21.988 1.00 86.06 201 GLN A N 1
ATOM 1583 C CA . GLN A 1 201 ? -20.290 17.620 20.799 1.00 86.06 201 GLN A CA 1
ATOM 1584 C C . GLN A 1 201 ? -18.906 17.175 20.291 1.00 86.06 201 GLN A C 1
ATOM 1586 O O . GLN A 1 201 ? -18.728 16.008 19.950 1.00 86.06 201 GLN A O 1
ATOM 1591 N N . ARG A 1 202 ? -17.899 18.058 20.350 1.00 87.44 202 ARG A N 1
ATOM 1592 C CA . ARG A 1 202 ? -16.505 17.746 19.984 1.00 87.44 202 ARG A CA 1
ATOM 1593 C C . ARG A 1 202 ? -15.914 16.558 20.756 1.00 87.44 202 ARG A C 1
ATOM 1595 O O . ARG A 1 202 ? -15.175 15.763 20.187 1.00 87.44 202 ARG A O 1
ATOM 1602 N N . VAL A 1 203 ? -16.272 16.402 22.034 1.00 89.31 203 VAL A N 1
ATOM 1603 C CA . VAL A 1 203 ? -15.798 15.299 22.888 1.00 89.31 203 VAL A CA 1
ATOM 1604 C C . VAL A 1 203 ? -16.429 13.982 22.441 1.00 89.31 203 VAL A C 1
ATOM 1606 O O . VAL A 1 203 ? -15.752 12.959 22.383 1.00 89.31 203 VAL A O 1
ATOM 1609 N N . LEU A 1 204 ? -17.713 14.002 22.068 1.00 89.62 204 LEU A N 1
ATOM 1610 C CA . LEU A 1 204 ? -18.385 12.834 21.498 1.00 89.62 204 LEU A CA 1
ATOM 1611 C C . LEU A 1 204 ? -17.791 12.459 20.136 1.00 89.62 204 LEU A C 1
ATOM 1613 O O . LEU A 1 204 ? -17.527 11.286 19.885 1.00 89.62 204 LEU A O 1
ATOM 1617 N N . GLU A 1 205 ? -17.545 13.435 19.263 1.00 90.81 205 GLU A N 1
ATOM 1618 C CA . GLU A 1 205 ? -16.921 13.203 17.955 1.00 90.81 205 GLU A CA 1
ATOM 1619 C C . GLU A 1 205 ? -15.521 12.605 18.109 1.00 90.81 205 GLU A C 1
ATOM 1621 O O . GLU A 1 205 ? -15.213 11.601 17.465 1.00 90.81 205 GLU A O 1
ATOM 1626 N N . ARG A 1 206 ? -14.713 13.134 19.033 1.00 89.38 206 ARG A N 1
ATOM 1627 C CA . ARG A 1 206 ? -13.391 12.593 19.363 1.00 89.38 206 ARG A CA 1
ATOM 1628 C C . ARG A 1 206 ? -13.475 11.162 19.885 1.00 89.38 206 ARG A C 1
ATOM 1630 O O . ARG A 1 206 ? -12.835 10.275 19.329 1.00 89.38 206 ARG A O 1
ATOM 1637 N N . ALA A 1 207 ? -14.312 10.920 20.893 1.00 90.88 207 ALA A N 1
ATOM 1638 C CA . ALA A 1 207 ? -14.513 9.586 21.449 1.00 90.88 207 ALA A CA 1
ATOM 1639 C C . ALA A 1 207 ? -14.988 8.586 20.378 1.00 90.88 207 ALA A C 1
ATOM 1641 O O . ALA A 1 207 ? -14.568 7.432 20.367 1.00 90.88 207 ALA A O 1
ATOM 1642 N N . SER A 1 208 ? -15.825 9.020 19.429 1.00 92.50 208 SER A N 1
ATOM 1643 C CA . SER A 1 208 ? -16.319 8.168 18.337 1.00 92.50 208 SER A CA 1
ATOM 1644 C C . SER A 1 208 ? -15.227 7.692 17.370 1.00 92.50 208 SER A C 1
ATOM 1646 O O . SER A 1 208 ? -15.411 6.670 16.704 1.00 92.50 208 SER A O 1
ATOM 1648 N N . GLN A 1 209 ? -14.098 8.405 17.321 1.00 90.88 209 GLN A N 1
ATOM 1649 C CA . GLN A 1 209 ? -12.944 8.120 16.466 1.00 90.88 209 GLN A CA 1
ATOM 1650 C C . GLN A 1 209 ? -11.859 7.294 17.166 1.00 90.88 209 GLN A C 1
ATOM 1652 O O . GLN A 1 209 ? -10.849 6.988 16.539 1.00 90.88 209 GLN A O 1
ATOM 1657 N N . LEU A 1 210 ? -12.042 6.935 18.442 1.00 88.88 210 LEU A N 1
ATOM 1658 C CA . LEU A 1 210 ? -11.076 6.102 19.153 1.00 88.88 210 LEU A CA 1
ATOM 1659 C C . LEU A 1 210 ? -10.894 4.756 18.453 1.00 88.88 210 LEU A C 1
ATOM 1661 O O . LEU A 1 210 ? -11.823 4.200 17.866 1.00 88.88 210 LEU A O 1
ATOM 1665 N N . GLU A 1 211 ? -9.696 4.202 18.557 1.00 84.12 211 GLU A N 1
ATOM 1666 C CA . GLU A 1 211 ? -9.428 2.843 18.110 1.00 84.12 211 GLU A CA 1
ATOM 1667 C C . GLU A 1 211 ? -9.778 1.872 19.246 1.00 84.12 211 GLU A C 1
ATOM 1669 O O . GLU A 1 211 ? -9.494 2.121 20.414 1.00 84.12 211 GLU A O 1
ATOM 1674 N N . ASP A 1 212 ? -10.442 0.756 18.933 1.00 81.00 212 ASP A N 1
ATOM 1675 C CA . ASP A 1 212 ? -10.784 -0.261 19.941 1.00 81.00 212 ASP A CA 1
ATOM 1676 C C . ASP A 1 212 ? -9.668 -1.290 20.170 1.00 81.00 212 ASP A C 1
ATOM 1678 O O . ASP A 1 212 ? -9.768 -2.153 21.052 1.00 81.00 212 ASP A O 1
ATOM 1682 N N . ARG A 1 213 ? -8.594 -1.190 19.385 1.00 86.75 213 ARG A N 1
ATOM 1683 C CA . ARG A 1 213 ? -7.401 -2.022 19.463 1.00 86.75 213 ARG A CA 1
ATOM 1684 C C . ARG A 1 213 ? -6.171 -1.147 19.301 1.00 86.75 213 ARG A C 1
ATOM 1686 O O . ARG A 1 213 ? -6.128 -0.322 18.400 1.00 86.75 213 ARG A O 1
ATOM 1693 N N . VAL A 1 214 ? -5.162 -1.396 20.121 1.00 87.81 214 VAL A N 1
ATOM 1694 C CA . VAL A 1 214 ? -3.856 -0.732 20.050 1.00 87.81 214 VAL A CA 1
ATOM 1695 C C . VAL A 1 214 ? -2.743 -1.754 19.859 1.00 87.81 214 VAL A C 1
ATOM 1697 O O . VAL A 1 214 ? -2.935 -2.959 20.060 1.00 87.81 214 VAL A O 1
ATOM 1700 N N . ARG A 1 215 ? -1.566 -1.273 19.460 1.00 91.19 215 ARG A N 1
ATOM 1701 C CA . ARG A 1 215 ? -0.359 -2.095 19.330 1.00 91.19 215 ARG A CA 1
ATOM 1702 C C . ARG A 1 215 ? 0.097 -2.542 20.721 1.00 91.19 215 ARG A C 1
ATOM 1704 O O . ARG A 1 215 ? 0.419 -1.707 21.561 1.00 91.19 215 ARG A O 1
ATOM 1711 N N . GLY A 1 216 ? 0.082 -3.850 20.967 1.00 91.12 216 GLY A N 1
ATOM 1712 C CA . GLY A 1 216 ? 0.617 -4.439 22.191 1.00 91.12 216 GLY A CA 1
ATOM 1713 C C . GLY A 1 216 ? 2.148 -4.498 22.212 1.00 91.12 216 GLY A C 1
ATOM 1714 O O . GLY A 1 216 ? 2.794 -4.151 21.223 1.00 91.12 216 GLY A O 1
ATOM 1715 N N . PRO A 1 217 ? 2.739 -4.990 23.314 1.00 91.38 217 PRO A N 1
ATOM 1716 C CA . PRO A 1 217 ? 4.189 -5.168 23.425 1.00 91.38 217 PRO A CA 1
ATOM 1717 C C . PRO A 1 217 ? 4.746 -6.166 22.396 1.00 91.38 217 PRO A C 1
ATOM 1719 O O . PRO A 1 217 ? 5.834 -5.960 21.872 1.00 91.38 217 PRO A O 1
ATOM 1722 N N . ASP A 1 218 ? 3.965 -7.190 22.042 1.00 92.19 218 ASP A N 1
ATOM 1723 C CA . ASP A 1 218 ? 4.329 -8.212 21.051 1.00 92.19 218 ASP A CA 1
ATOM 1724 C C . ASP A 1 218 ? 3.815 -7.878 19.639 1.00 92.19 218 ASP A C 1
ATOM 1726 O O . ASP A 1 218 ? 3.601 -8.771 18.809 1.00 92.19 218 ASP A O 1
ATOM 1730 N N . PHE A 1 219 ? 3.525 -6.601 19.368 1.00 95.62 219 PHE A N 1
ATOM 1731 C CA . PHE A 1 219 ? 2.985 -6.192 18.079 1.00 95.62 219 PHE A CA 1
ATOM 1732 C C . PHE A 1 219 ? 4.009 -6.392 16.962 1.00 95.62 219 PHE A C 1
ATOM 1734 O O . PHE A 1 219 ? 5.145 -5.926 17.033 1.00 95.62 219 PHE A O 1
ATOM 1741 N N . VAL A 1 220 ? 3.580 -7.062 15.894 1.00 95.69 220 VAL A N 1
ATOM 1742 C CA . VAL A 1 220 ? 4.410 -7.314 14.716 1.00 95.69 220 VAL A CA 1
ATOM 1743 C C . VAL A 1 220 ? 3.656 -6.881 13.468 1.00 95.69 220 VAL A C 1
ATOM 1745 O O . VAL A 1 220 ? 2.579 -7.401 13.164 1.00 95.69 220 VAL A O 1
ATOM 1748 N N . GLU A 1 221 ? 4.257 -5.949 12.732 1.00 96.50 221 GLU A N 1
ATOM 1749 C CA . GLU A 1 221 ? 3.779 -5.501 11.426 1.00 96.50 221 GLU A CA 1
ATOM 1750 C C . GLU A 1 221 ? 4.153 -6.507 10.335 1.00 96.50 221 GLU A C 1
ATOM 1752 O O . GLU A 1 221 ? 5.286 -6.981 10.264 1.00 96.50 221 GLU A O 1
ATOM 1757 N N . HIS A 1 222 ? 3.204 -6.795 9.443 1.00 97.62 222 HIS A N 1
ATOM 1758 C CA . HIS A 1 222 ? 3.366 -7.791 8.380 1.00 97.62 222 HIS A CA 1
ATOM 1759 C C . HIS A 1 222 ? 4.521 -7.493 7.424 1.00 97.62 222 HIS A C 1
ATOM 1761 O O . HIS A 1 222 ? 5.427 -8.305 7.264 1.00 97.62 222 HIS A O 1
ATOM 1767 N N . GLY A 1 223 ? 4.492 -6.312 6.804 1.00 97.56 223 GLY A N 1
ATOM 1768 C CA . GLY A 1 223 ? 5.473 -5.868 5.814 1.00 97.56 223 GLY A CA 1
ATOM 1769 C C . GLY A 1 223 ? 6.932 -6.016 6.258 1.00 97.56 223 GLY A C 1
ATOM 1770 O O . GLY A 1 223 ? 7.679 -6.766 5.621 1.00 97.56 223 GLY A O 1
ATOM 1771 N N . PRO A 1 224 ? 7.353 -5.347 7.350 1.00 97.50 224 PRO A N 1
ATOM 1772 C CA . PRO A 1 224 ? 8.727 -5.439 7.831 1.00 97.50 224 PRO A CA 1
ATOM 1773 C C . PRO A 1 224 ? 9.079 -6.842 8.327 1.00 97.50 224 PRO A C 1
ATOM 1775 O O . PRO A 1 224 ? 10.213 -7.266 8.131 1.00 97.50 224 PRO A O 1
ATOM 1778 N N . TYR A 1 225 ? 8.133 -7.582 8.919 1.00 97.38 225 TYR A N 1
ATOM 1779 C CA . TYR A 1 225 ? 8.389 -8.951 9.366 1.00 97.38 225 TYR A CA 1
ATOM 1780 C C . TYR A 1 225 ? 8.702 -9.885 8.196 1.00 97.38 225 TYR A C 1
ATOM 1782 O O . TYR A 1 225 ? 9.725 -10.564 8.227 1.00 97.38 225 TYR A O 1
ATOM 1790 N N . VAL A 1 226 ? 7.874 -9.887 7.145 1.00 97.69 226 VAL A N 1
ATOM 1791 C CA . VAL A 1 226 ? 8.106 -10.714 5.948 1.00 97.69 226 VAL A CA 1
ATOM 1792 C C . VAL A 1 226 ? 9.454 -10.379 5.323 1.00 97.69 226 VAL A C 1
ATOM 1794 O O . VAL A 1 226 ? 10.240 -11.281 5.048 1.00 97.69 226 VAL A O 1
ATOM 1797 N N . VAL A 1 227 ? 9.759 -9.090 5.145 1.00 97.00 227 VAL A N 1
ATOM 1798 C CA . VAL A 1 227 ? 11.049 -8.683 4.573 1.00 97.00 227 VAL A CA 1
ATOM 1799 C C . VAL A 1 227 ? 12.208 -9.117 5.463 1.00 97.00 227 VAL A C 1
ATOM 1801 O O . VAL A 1 227 ? 13.178 -9.650 4.941 1.00 97.00 227 VAL A O 1
ATOM 1804 N N . ALA A 1 228 ? 12.105 -8.978 6.787 1.00 95.75 228 ALA A N 1
ATOM 1805 C CA . ALA A 1 228 ? 13.130 -9.481 7.695 1.00 95.75 228 ALA A CA 1
ATOM 1806 C C . ALA A 1 228 ? 13.359 -10.988 7.501 1.00 95.75 228 ALA A C 1
ATOM 1808 O O . ALA A 1 228 ? 14.504 -11.399 7.357 1.00 95.75 228 ALA A O 1
ATOM 1809 N N . GLN A 1 229 ? 12.298 -11.799 7.399 1.00 95.38 229 GLN A N 1
ATOM 1810 C CA . GLN A 1 229 ? 12.428 -13.240 7.148 1.00 95.38 229 GLN A CA 1
ATOM 1811 C C . GLN A 1 229 ? 13.123 -13.552 5.812 1.00 95.38 229 GLN A C 1
ATOM 1813 O O . GLN A 1 229 ? 13.993 -14.418 5.771 1.00 95.38 229 GLN A O 1
ATOM 1818 N N . LEU A 1 230 ? 12.807 -12.813 4.741 1.00 94.69 230 LEU A N 1
ATOM 1819 C CA . LEU A 1 230 ? 13.465 -12.954 3.431 1.00 94.69 230 LEU A CA 1
ATOM 1820 C C . LEU A 1 230 ? 14.962 -12.593 3.463 1.00 94.69 230 LEU A C 1
ATOM 1822 O O . LEU A 1 230 ? 15.723 -13.038 2.608 1.00 94.69 230 LEU A O 1
ATOM 1826 N N . LEU A 1 231 ? 15.392 -11.780 4.432 1.00 92.31 231 LEU A N 1
ATOM 1827 C CA . LEU A 1 231 ? 16.790 -11.377 4.608 1.00 92.31 231 LEU A CA 1
ATOM 1828 C C . LEU A 1 231 ? 17.590 -12.321 5.524 1.00 92.31 231 LEU A C 1
ATOM 1830 O O . LEU A 1 231 ? 18.821 -12.230 5.533 1.00 92.31 231 LEU A O 1
ATOM 1834 N N . LEU A 1 232 ? 16.920 -13.190 6.297 1.00 86.56 232 LEU A N 1
ATOM 1835 C CA . LEU A 1 232 ? 17.550 -14.058 7.305 1.00 86.56 232 LEU A CA 1
ATOM 1836 C C . LEU A 1 232 ? 18.301 -15.255 6.710 1.00 86.56 232 LEU A C 1
ATOM 1838 O O . LEU A 1 232 ? 19.269 -15.706 7.317 1.00 86.56 232 LEU A O 1
ATOM 1842 N N . ARG A 1 233 ? 17.892 -15.778 5.547 1.00 64.81 233 ARG A N 1
ATOM 1843 C CA . ARG A 1 233 ? 18.602 -16.882 4.878 1.00 64.81 233 ARG A CA 1
ATOM 1844 C C . ARG A 1 233 ? 19.851 -16.358 4.164 1.00 64.81 233 ARG A C 1
ATOM 1846 O O . ARG A 1 233 ? 19.867 -16.205 2.946 1.00 64.81 233 ARG A O 1
ATOM 1853 N N . GLN A 1 234 ? 20.880 -16.042 4.941 1.00 64.06 234 GLN A N 1
ATOM 1854 C CA . GLN A 1 234 ? 22.242 -15.837 4.448 1.00 64.06 234 GLN A CA 1
ATOM 1855 C C . GLN A 1 234 ? 23.067 -17.114 4.657 1.00 64.06 234 GLN A C 1
ATOM 1857 O O . GLN A 1 234 ? 22.777 -17.888 5.565 1.00 64.06 234 GLN A O 1
ATOM 1862 N N . CYS A 1 235 ? 24.089 -17.269 3.811 1.00 44.25 235 CYS A N 1
ATOM 1863 C CA . CYS A 1 235 ? 25.040 -18.380 3.683 1.00 44.25 235 CYS A CA 1
ATOM 1864 C C . CYS A 1 235 ? 24.555 -19.556 2.823 1.00 44.25 235 CYS A C 1
ATOM 1866 O O . CYS A 1 235 ? 24.008 -20.542 3.302 1.00 44.25 235 CYS A O 1
ATOM 1868 N N . SER A 1 236 ? 24.853 -19.490 1.523 1.00 43.00 236 SER A N 1
ATOM 1869 C CA . SER A 1 236 ? 25.494 -20.655 0.917 1.00 43.00 236 SER A CA 1
ATOM 1870 C C . SER A 1 236 ? 26.856 -20.805 1.594 1.00 43.00 236 SER A C 1
ATOM 1872 O O . SER A 1 236 ? 27.732 -19.958 1.402 1.00 43.00 236 SER A O 1
ATOM 1874 N N . ASP A 1 237 ? 26.994 -21.854 2.395 1.00 40.62 237 ASP A N 1
ATOM 1875 C CA . ASP A 1 237 ? 28.235 -22.392 2.959 1.00 40.62 237 ASP A CA 1
ATOM 1876 C C . ASP A 1 237 ? 29.193 -22.932 1.864 1.00 40.62 237 ASP A C 1
ATOM 1878 O O . ASP A 1 237 ? 29.802 -23.980 2.028 1.00 40.62 237 ASP A O 1
ATOM 1882 N N . ASP A 1 238 ? 29.341 -22.228 0.736 1.00 41.97 238 ASP A N 1
ATOM 1883 C CA . ASP A 1 238 ? 30.120 -22.671 -0.433 1.00 41.97 238 ASP A CA 1
ATOM 1884 C C . ASP A 1 238 ? 31.088 -21.580 -0.936 1.00 41.97 238 ASP A C 1
ATOM 1886 O O . ASP A 1 238 ? 31.224 -21.339 -2.138 1.00 41.97 238 ASP A O 1
ATOM 1890 N N . LEU A 1 239 ? 31.776 -20.885 -0.024 1.00 44.28 239 LEU A N 1
ATOM 1891 C CA . LEU A 1 239 ? 33.024 -20.197 -0.371 1.00 44.28 239 LEU A CA 1
ATOM 1892 C C . LEU A 1 239 ? 34.192 -21.066 0.120 1.00 44.28 239 LEU A C 1
ATOM 1894 O O . LEU A 1 239 ? 34.257 -21.332 1.319 1.00 44.28 239 LEU A O 1
ATOM 1898 N N . PRO A 1 240 ? 35.101 -21.524 -0.764 1.00 44.38 240 PRO A N 1
ATOM 1899 C CA . PRO A 1 240 ? 36.308 -22.222 -0.340 1.00 44.38 240 PRO A CA 1
ATOM 1900 C C . PRO A 1 240 ? 37.134 -21.326 0.592 1.00 44.38 240 PRO A C 1
ATOM 1902 O O . PRO A 1 240 ? 37.346 -20.149 0.287 1.00 44.38 240 PRO A O 1
ATOM 1905 N N . ASP A 1 241 ? 37.627 -21.902 1.691 1.00 46.72 241 ASP A N 1
ATOM 1906 C CA . ASP A 1 241 ? 38.396 -21.243 2.764 1.00 46.72 241 ASP A CA 1
ATOM 1907 C C . ASP A 1 241 ? 39.673 -20.504 2.294 1.00 46.72 241 ASP A C 1
ATOM 1909 O O . ASP A 1 241 ? 40.252 -19.719 3.044 1.00 46.72 241 ASP A O 1
ATOM 1913 N N . ASP A 1 242 ? 40.098 -20.671 1.039 1.00 42.91 242 ASP A N 1
ATOM 1914 C CA . ASP A 1 242 ? 41.398 -20.192 0.553 1.00 42.91 242 ASP A CA 1
ATOM 1915 C C . ASP A 1 242 ? 41.392 -18.779 -0.072 1.00 42.91 242 ASP A C 1
ATOM 1917 O O . ASP A 1 242 ? 42.441 -18.288 -0.484 1.00 42.91 242 ASP A O 1
ATOM 1921 N N . ALA A 1 243 ? 40.254 -18.072 -0.121 1.00 45.81 243 ALA A N 1
ATOM 1922 C CA . ALA A 1 243 ? 40.184 -16.694 -0.647 1.00 45.81 243 ALA A CA 1
ATOM 1923 C C . ALA A 1 243 ? 40.125 -15.600 0.441 1.00 45.81 243 ALA A C 1
ATOM 1925 O O . ALA A 1 243 ? 39.923 -14.423 0.139 1.00 45.81 243 ALA A O 1
ATOM 1926 N N . ALA A 1 244 ? 40.309 -15.953 1.717 1.00 43.62 244 ALA A N 1
ATOM 1927 C CA . ALA A 1 244 ? 40.263 -15.010 2.840 1.00 43.62 244 ALA A CA 1
ATOM 1928 C C . ALA A 1 244 ? 41.587 -14.257 3.089 1.00 43.62 244 ALA A C 1
ATOM 1930 O O . ALA A 1 244 ? 41.820 -13.750 4.188 1.00 43.62 244 ALA A O 1
ATOM 1931 N N . SER A 1 245 ? 42.456 -14.152 2.083 1.00 49.09 245 SER A N 1
ATOM 1932 C CA . SER A 1 245 ? 43.705 -13.404 2.187 1.00 49.09 245 SER A CA 1
ATOM 1933 C C . SER A 1 245 ? 44.032 -12.697 0.880 1.00 49.09 245 SER A C 1
ATOM 1935 O O . SER A 1 245 ? 44.811 -13.213 0.095 1.00 49.09 245 SER A O 1
ATOM 1937 N N . GLU A 1 246 ? 43.466 -11.505 0.683 1.00 41.25 246 GLU A N 1
ATOM 1938 C CA . GLU A 1 246 ? 44.181 -10.353 0.113 1.00 41.25 246 GLU A CA 1
ATOM 1939 C C . GLU A 1 246 ? 43.336 -9.068 0.263 1.00 41.25 246 GLU A C 1
ATOM 1941 O O . GLU A 1 246 ? 42.242 -8.926 -0.273 1.00 41.25 246 GLU A O 1
ATOM 1946 N N . CYS A 1 247 ? 43.831 -8.172 1.124 1.00 44.84 247 CYS A N 1
ATOM 1947 C CA . CYS A 1 247 ? 43.691 -6.707 1.114 1.00 44.84 247 CYS A CA 1
ATOM 1948 C C . CYS A 1 247 ? 42.518 -6.036 0.352 1.00 44.84 247 CYS A C 1
ATOM 1950 O O . CYS A 1 247 ? 42.751 -5.209 -0.526 1.00 44.84 247 CYS A O 1
ATOM 1952 N N . LEU A 1 248 ? 41.269 -6.248 0.783 1.00 43.75 248 LEU A N 1
ATOM 1953 C CA . LEU A 1 248 ? 40.136 -5.408 0.364 1.00 43.75 248 LEU A CA 1
ATOM 1954 C C . LEU A 1 248 ? 39.498 -4.675 1.552 1.00 43.75 248 LEU A C 1
ATOM 1956 O O . LEU A 1 248 ? 39.189 -5.270 2.593 1.00 43.75 248 LEU A O 1
ATOM 1960 N N . ASP A 1 249 ? 39.336 -3.360 1.381 1.00 38.94 249 ASP A N 1
ATOM 1961 C CA . ASP A 1 249 ? 38.787 -2.421 2.356 1.00 38.94 249 ASP A CA 1
ATOM 1962 C C . ASP A 1 249 ? 37.427 -2.879 2.903 1.00 38.94 249 ASP A C 1
ATOM 1964 O O . ASP A 1 249 ? 36.565 -3.399 2.193 1.00 38.94 249 ASP A O 1
ATOM 1968 N N . LYS A 1 250 ? 37.207 -2.662 4.205 1.00 42.91 250 LYS A N 1
ATOM 1969 C CA . LYS A 1 250 ? 35.985 -3.089 4.912 1.00 42.91 250 LYS A CA 1
ATOM 1970 C C . LYS A 1 250 ? 34.697 -2.453 4.360 1.00 42.91 250 LYS A C 1
ATOM 1972 O O . LYS A 1 250 ? 33.632 -3.024 4.581 1.00 42.91 250 LYS A O 1
ATOM 1977 N N . ASP A 1 251 ? 34.795 -1.341 3.629 1.00 42.16 251 ASP A N 1
ATOM 1978 C CA . ASP A 1 251 ? 33.658 -0.663 2.989 1.00 42.16 251 ASP A CA 1
ATOM 1979 C C . ASP A 1 251 ? 33.108 -1.409 1.755 1.00 42.16 251 ASP A C 1
ATOM 1981 O O . ASP A 1 251 ? 31.934 -1.251 1.421 1.00 42.16 251 ASP A O 1
ATOM 1985 N N . ASP A 1 252 ? 33.891 -2.283 1.107 1.00 42.31 252 ASP A N 1
ATOM 1986 C CA . ASP A 1 252 ? 33.474 -2.947 -0.144 1.00 42.31 252 ASP A CA 1
ATOM 1987 C C . ASP A 1 252 ? 32.745 -4.291 0.085 1.00 42.31 252 ASP A C 1
ATOM 1989 O O . ASP A 1 252 ? 32.068 -4.823 -0.797 1.00 42.31 252 ASP A O 1
ATOM 1993 N N . ARG A 1 253 ? 32.765 -4.824 1.319 1.00 43.50 253 ARG A N 1
ATOM 1994 C CA . ARG A 1 253 ? 31.987 -6.031 1.690 1.00 43.50 253 ARG A CA 1
ATOM 1995 C C . ARG A 1 253 ? 30.477 -5.795 1.689 1.00 43.50 253 ARG A C 1
ATOM 1997 O O . ARG A 1 253 ? 29.705 -6.740 1.552 1.00 43.50 253 ARG A O 1
ATOM 2004 N N . GLN A 1 254 ? 30.042 -4.542 1.824 1.00 48.06 254 GLN A N 1
ATOM 2005 C CA . GLN A 1 254 ? 28.625 -4.179 1.770 1.00 48.06 254 GLN A CA 1
ATOM 2006 C C . GLN A 1 254 ? 28.065 -4.234 0.333 1.00 48.06 254 GLN A C 1
ATOM 2008 O O . GLN A 1 254 ? 26.847 -4.233 0.147 1.00 48.06 254 GLN A O 1
ATOM 2013 N N . ASN A 1 255 ? 28.937 -4.287 -0.682 1.00 50.09 255 ASN A N 1
ATOM 2014 C CA . ASN A 1 255 ? 28.595 -3.977 -2.069 1.00 50.09 255 ASN A CA 1
ATOM 2015 C C . ASN A 1 255 ? 28.031 -5.168 -2.874 1.00 50.09 255 ASN A C 1
ATOM 2017 O O . ASN A 1 255 ? 27.511 -4.973 -3.967 1.00 50.09 255 ASN A O 1
ATOM 2021 N N . HIS A 1 256 ? 28.067 -6.393 -2.331 1.00 60.81 256 HIS A N 1
ATOM 2022 C CA . HIS A 1 256 ? 27.619 -7.606 -3.041 1.00 60.81 256 HIS A CA 1
ATOM 2023 C C . HIS A 1 256 ? 26.778 -8.568 -2.189 1.00 60.81 256 HIS A C 1
ATOM 2025 O O . HIS A 1 256 ? 26.670 -9.750 -2.510 1.00 60.81 256 HIS A O 1
ATOM 2031 N N . VAL A 1 257 ? 26.149 -8.098 -1.107 1.00 75.69 257 VAL A N 1
ATOM 2032 C CA . VAL A 1 257 ? 25.220 -8.961 -0.361 1.00 75.69 257 VAL A CA 1
ATOM 2033 C C . VAL A 1 257 ? 23.970 -9.202 -1.212 1.00 75.69 257 VAL A C 1
ATOM 2035 O O . VAL A 1 257 ? 23.260 -8.262 -1.578 1.00 75.69 257 VAL A O 1
ATOM 2038 N N . ARG A 1 258 ? 23.723 -10.474 -1.537 1.00 85.00 258 ARG A N 1
ATOM 2039 C CA . ARG A 1 258 ? 22.540 -10.950 -2.261 1.00 85.00 258 ARG A CA 1
ATOM 2040 C C . ARG A 1 258 ? 21.631 -11.715 -1.308 1.00 85.00 258 ARG A C 1
ATOM 2042 O O . ARG A 1 258 ? 22.102 -12.413 -0.415 1.00 85.00 258 ARG A O 1
ATOM 2049 N N . TRP A 1 259 ? 20.330 -11.608 -1.535 1.00 90.94 259 TRP A N 1
ATOM 2050 C CA . TRP A 1 259 ? 19.294 -12.299 -0.777 1.00 90.94 259 TRP A CA 1
ATOM 2051 C C . TRP A 1 259 ? 18.425 -13.100 -1.753 1.00 90.94 259 TRP A C 1
ATOM 2053 O O . TRP A 1 259 ? 17.467 -12.544 -2.293 1.00 90.94 259 TRP A O 1
ATOM 2063 N N . PRO A 1 260 ? 18.744 -14.383 -2.011 1.00 91.69 260 PRO A N 1
ATOM 2064 C CA . PRO A 1 260 ? 18.039 -15.200 -3.003 1.00 91.69 260 PRO A CA 1
ATOM 2065 C C . PRO A 1 260 ? 16.525 -15.265 -2.776 1.00 91.69 260 PRO A C 1
ATOM 2067 O O . PRO A 1 260 ? 15.753 -15.135 -3.722 1.00 91.69 260 PRO A O 1
ATOM 2070 N N . ASP A 1 261 ? 16.091 -15.372 -1.520 1.00 93.81 261 ASP A N 1
ATOM 2071 C CA . ASP A 1 261 ? 14.671 -15.375 -1.163 1.00 93.81 261 ASP A CA 1
ATOM 2072 C C . ASP A 1 261 ? 13.995 -14.036 -1.478 1.00 93.81 261 ASP A C 1
ATOM 2074 O O . ASP A 1 261 ? 12.880 -14.004 -1.997 1.00 93.81 261 ASP A O 1
ATOM 2078 N N . LEU A 1 262 ? 14.672 -12.914 -1.210 1.00 94.81 262 LEU A N 1
ATOM 2079 C CA . LEU A 1 262 ? 14.171 -11.590 -1.575 1.00 94.81 262 LEU A CA 1
ATOM 2080 C C . LEU A 1 262 ? 14.107 -11.418 -3.099 1.00 94.81 262 LEU A C 1
ATOM 2082 O O . LEU A 1 262 ? 13.157 -10.826 -3.611 1.00 94.81 262 LEU A O 1
ATOM 2086 N N . GLU A 1 263 ? 15.098 -11.931 -3.830 1.00 94.31 263 GLU A N 1
ATOM 2087 C CA . GLU A 1 263 ? 15.103 -11.927 -5.296 1.00 94.31 263 GLU A CA 1
ATOM 2088 C C . GLU A 1 263 ? 13.929 -12.731 -5.848 1.00 94.31 263 GLU A C 1
ATOM 2090 O O . GLU A 1 263 ? 13.171 -12.216 -6.673 1.00 94.31 263 GLU A O 1
ATOM 2095 N N . ALA A 1 264 ? 13.735 -13.950 -5.341 1.00 96.00 264 ALA A N 1
ATOM 2096 C CA . ALA A 1 264 ? 12.613 -14.809 -5.689 1.00 96.00 264 ALA A CA 1
ATOM 2097 C C . ALA A 1 264 ? 11.274 -14.143 -5.344 1.00 96.00 264 ALA A C 1
ATOM 2099 O O . ALA A 1 264 ? 10.341 -14.195 -6.139 1.00 96.00 264 ALA A O 1
ATOM 2100 N N . PHE A 1 265 ? 11.187 -13.447 -4.209 1.00 97.56 265 PHE A N 1
ATOM 2101 C CA . PHE A 1 265 ? 9.998 -12.696 -3.812 1.00 97.56 265 PHE A CA 1
ATOM 2102 C C . PHE A 1 265 ? 9.684 -11.547 -4.782 1.00 97.56 265 PHE A C 1
ATOM 2104 O O . PHE A 1 265 ? 8.541 -11.379 -5.208 1.00 97.56 265 PHE A O 1
ATOM 2111 N N . VAL A 1 266 ? 10.689 -10.765 -5.190 1.00 97.44 266 VAL A N 1
ATOM 2112 C CA . VAL A 1 266 ? 10.516 -9.704 -6.199 1.00 97.44 266 VAL A CA 1
ATOM 2113 C C . VAL A 1 266 ? 10.103 -10.299 -7.547 1.00 97.44 266 VAL A C 1
ATOM 2115 O O . VAL A 1 266 ? 9.174 -9.796 -8.181 1.00 97.44 266 VAL A O 1
ATOM 2118 N N . GLN A 1 267 ? 10.753 -11.380 -7.980 1.00 97.88 267 GLN A N 1
ATOM 2119 C CA . GLN A 1 267 ? 10.426 -12.080 -9.224 1.00 97.88 267 GLN A CA 1
ATOM 2120 C C . GLN A 1 267 ? 9.010 -12.667 -9.188 1.00 97.88 267 GLN A C 1
ATOM 2122 O O . GLN A 1 267 ? 8.281 -12.536 -10.167 1.00 97.88 267 GLN A O 1
ATOM 2127 N N . GLN A 1 268 ? 8.574 -13.219 -8.054 1.00 98.44 268 GLN A N 1
ATOM 2128 C CA . GLN A 1 268 ? 7.210 -13.709 -7.858 1.00 98.44 268 GLN A CA 1
ATOM 2129 C C . GLN A 1 268 ? 6.186 -12.592 -8.082 1.00 98.44 268 GLN A C 1
ATOM 2131 O O . GLN A 1 268 ? 5.236 -12.781 -8.839 1.00 98.44 268 GLN A O 1
ATOM 2136 N N . TRP A 1 269 ? 6.393 -11.412 -7.488 1.00 98.62 269 TRP A N 1
ATOM 2137 C CA . TRP A 1 269 ? 5.515 -10.255 -7.696 1.00 98.62 269 TRP A CA 1
ATOM 2138 C C . TRP A 1 269 ? 5.492 -9.786 -9.152 1.00 98.62 269 TRP A C 1
ATOM 2140 O O . TRP A 1 269 ? 4.427 -9.488 -9.697 1.00 98.62 269 TRP A O 1
ATOM 2150 N N . ARG A 1 270 ? 6.657 -9.756 -9.805 1.00 98.44 270 ARG A N 1
ATOM 2151 C CA . ARG A 1 270 ? 6.768 -9.398 -11.222 1.00 98.44 270 ARG A CA 1
ATOM 2152 C C . ARG A 1 270 ? 6.043 -10.390 -12.127 1.00 98.44 270 ARG A C 1
ATOM 2154 O O . ARG A 1 270 ? 5.307 -9.963 -13.013 1.00 98.44 270 ARG A O 1
ATOM 2161 N N . GLN A 1 271 ? 6.220 -11.689 -11.897 1.00 98.62 271 GLN A N 1
ATOM 2162 C CA . GLN A 1 271 ? 5.543 -12.737 -12.656 1.00 98.62 271 GLN A CA 1
ATOM 2163 C C . GLN A 1 271 ? 4.028 -12.681 -12.434 1.00 98.62 271 GLN A C 1
ATOM 2165 O O . GLN A 1 271 ? 3.270 -12.628 -13.396 1.00 98.62 271 GLN A O 1
ATOM 2170 N N . HIS A 1 272 ? 3.591 -12.561 -11.179 1.00 98.75 272 HIS A N 1
ATOM 2171 C CA . HIS A 1 272 ? 2.180 -12.431 -10.826 1.00 98.75 272 HIS A CA 1
ATOM 2172 C C . HIS A 1 272 ? 1.519 -11.218 -11.512 1.00 98.75 272 HIS A C 1
ATOM 2174 O O . HIS A 1 272 ? 0.372 -11.299 -11.963 1.00 98.75 272 HIS A O 1
ATOM 2180 N N . PHE A 1 273 ? 2.240 -10.099 -11.651 1.00 98.69 273 PHE A N 1
ATOM 2181 C CA . PHE A 1 273 ? 1.769 -8.959 -12.439 1.00 98.69 273 PHE A CA 1
ATOM 2182 C C . PHE A 1 273 ? 1.559 -9.312 -13.913 1.00 98.69 273 PHE A C 1
ATOM 2184 O O . PHE A 1 273 ? 0.503 -9.000 -14.459 1.00 98.69 273 PHE A O 1
ATOM 2191 N N . LEU A 1 274 ? 2.506 -9.999 -14.556 1.00 98.44 274 LEU A N 1
ATOM 2192 C CA . LEU A 1 274 ? 2.334 -10.438 -15.945 1.00 98.44 274 LEU A CA 1
ATOM 2193 C C . LEU A 1 274 ? 1.135 -11.383 -16.104 1.00 98.44 274 LEU A C 1
ATOM 2195 O O . LEU A 1 274 ? 0.329 -11.194 -17.016 1.00 98.44 274 LEU A O 1
ATOM 2199 N N . ASP A 1 275 ? 0.979 -12.339 -15.189 1.00 98.50 275 ASP A N 1
ATOM 2200 C CA . ASP A 1 275 ? -0.059 -13.372 -15.260 1.00 98.50 275 ASP A CA 1
ATOM 2201 C C . ASP A 1 275 ? -1.476 -12.790 -15.141 1.00 98.50 275 ASP A C 1
ATOM 2203 O O . ASP A 1 275 ? -2.404 -13.215 -15.843 1.00 98.50 275 ASP A O 1
ATOM 2207 N N . HIS A 1 276 ? -1.650 -11.794 -14.266 1.00 98.50 276 HIS A N 1
ATOM 2208 C CA . HIS A 1 276 ? -2.969 -11.264 -13.917 1.00 98.50 276 HIS A CA 1
ATOM 2209 C C . HIS A 1 276 ? -3.282 -9.890 -14.518 1.00 98.50 276 HIS A C 1
ATOM 2211 O O . HIS A 1 276 ? -4.431 -9.657 -14.893 1.00 98.50 276 HIS A O 1
ATOM 2217 N N . ALA A 1 277 ? -2.302 -8.988 -14.642 1.00 97.56 277 ALA A N 1
ATOM 2218 C CA . ALA A 1 277 ? -2.505 -7.683 -15.279 1.00 97.56 277 ALA A CA 1
ATOM 2219 C C . ALA A 1 277 ? -2.393 -7.748 -16.809 1.00 97.56 277 ALA A C 1
ATOM 2221 O O . ALA A 1 277 ? -2.913 -6.856 -17.483 1.00 97.56 277 ALA A O 1
ATOM 2222 N N . LYS A 1 278 ? -1.727 -8.786 -17.346 1.00 97.44 278 LYS A N 1
ATOM 2223 C CA . LYS A 1 278 ? -1.568 -9.072 -18.785 1.00 97.44 278 LYS A CA 1
ATOM 2224 C C . LYS A 1 278 ? -1.227 -7.821 -19.606 1.00 97.44 278 LYS A C 1
ATOM 2226 O O . LYS A 1 278 ? -2.001 -7.426 -20.481 1.00 97.44 278 LYS A O 1
ATOM 2231 N N . PRO A 1 279 ? -0.113 -7.139 -19.293 1.00 97.25 279 PRO A N 1
ATOM 2232 C CA . PRO A 1 279 ? 0.180 -5.855 -19.900 1.00 97.25 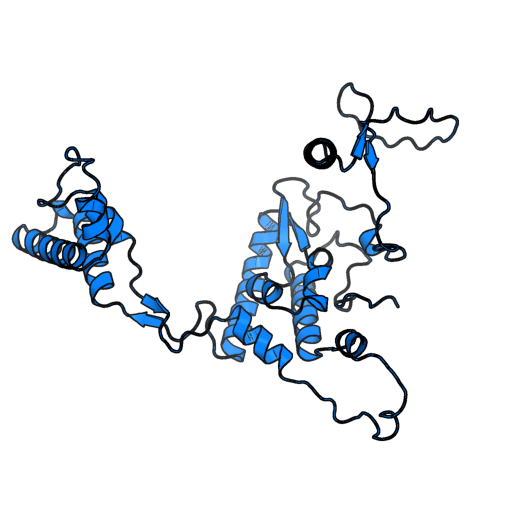279 PRO A CA 1
ATOM 2233 C C . PRO A 1 279 ? 0.536 -6.001 -21.387 1.00 97.25 279 PRO A C 1
ATOM 2235 O O . PRO A 1 279 ? 1.471 -6.718 -21.731 1.00 97.25 279 PRO A O 1
ATOM 2238 N N . ALA A 1 280 ? -0.186 -5.306 -22.270 1.00 97.12 280 ALA A N 1
ATOM 2239 C CA . ALA A 1 280 ? 0.037 -5.363 -23.720 1.00 97.12 280 ALA A CA 1
ATOM 2240 C C . ALA A 1 280 ? 1.056 -4.328 -24.240 1.00 97.12 280 ALA A C 1
ATOM 2242 O O . ALA A 1 280 ? 1.526 -4.431 -25.369 1.00 97.12 280 ALA A O 1
ATOM 2243 N N . HIS A 1 281 ? 1.396 -3.325 -23.427 1.00 96.56 281 HIS A N 1
ATOM 2244 C CA . HIS A 1 281 ? 2.226 -2.173 -23.802 1.00 96.56 281 HIS A CA 1
ATOM 2245 C C . HIS A 1 281 ? 3.374 -1.946 -22.810 1.00 96.56 281 HIS A C 1
ATOM 2247 O O . HIS A 1 281 ? 3.787 -0.813 -22.564 1.00 96.56 281 HIS A O 1
ATOM 2253 N N . LEU A 1 282 ? 3.852 -3.021 -22.183 1.00 94.88 282 LEU A N 1
ATOM 2254 C CA . LEU A 1 282 ? 4.998 -2.966 -21.284 1.00 94.88 282 LEU A CA 1
ATOM 2255 C C . LEU A 1 282 ? 6.297 -2.758 -22.074 1.00 94.88 282 LEU A C 1
ATOM 2257 O O . LEU A 1 282 ? 6.407 -3.196 -23.218 1.00 94.88 282 LEU A O 1
ATOM 2261 N N . SER A 1 283 ? 7.292 -2.122 -21.451 1.00 93.88 283 SER A N 1
ATOM 2262 C CA . SER A 1 283 ? 8.627 -2.003 -22.044 1.00 93.88 283 SER A CA 1
ATOM 2263 C C . SER A 1 283 ? 9.202 -3.383 -22.398 1.00 93.88 283 SER A C 1
ATOM 2265 O O . SER A 1 283 ? 9.159 -4.286 -21.556 1.00 93.88 283 SER A O 1
ATOM 2267 N N . PRO A 1 284 ? 9.825 -3.548 -23.580 1.00 92.00 284 PRO A N 1
ATOM 2268 C CA . PRO A 1 284 ? 10.518 -4.786 -23.946 1.00 92.00 284 PRO A CA 1
ATOM 2269 C C . PRO A 1 284 ? 11.762 -5.055 -23.077 1.00 92.00 284 PRO A C 1
ATOM 2271 O O . PRO A 1 284 ? 12.294 -6.171 -23.052 1.00 92.00 284 PRO A O 1
ATOM 2274 N N . HIS A 1 285 ? 12.242 -4.041 -22.351 1.00 92.44 285 HIS A N 1
ATOM 2275 C CA . HIS A 1 285 ? 13.360 -4.146 -21.417 1.00 92.44 285 HIS A CA 1
ATOM 2276 C C . HIS A 1 285 ? 12.907 -4.406 -19.972 1.00 92.44 285 HIS A C 1
ATOM 2278 O O . HIS A 1 285 ? 13.749 -4.625 -19.093 1.00 92.44 285 HIS A O 1
ATOM 2284 N N . TRP A 1 286 ? 11.595 -4.423 -19.715 1.00 94.88 286 TRP A N 1
ATOM 2285 C CA . TRP A 1 286 ? 11.044 -4.866 -18.441 1.00 94.88 286 TRP A CA 1
ATOM 2286 C C . TRP A 1 286 ? 10.944 -6.390 -18.408 1.00 94.88 286 TRP A C 1
ATOM 2288 O O . TRP A 1 286 ? 10.334 -7.010 -19.276 1.00 94.88 286 TRP A O 1
ATOM 2298 N N . ARG A 1 287 ? 11.560 -7.018 -17.408 1.00 94.81 287 ARG A N 1
ATOM 2299 C CA . ARG A 1 287 ? 11.640 -8.473 -17.276 1.00 94.81 287 ARG A CA 1
ATOM 2300 C C . ARG A 1 287 ? 11.470 -8.875 -15.823 1.00 94.81 287 ARG A C 1
ATOM 2302 O O . ARG A 1 287 ? 11.942 -8.182 -14.923 1.00 94.81 287 ARG A O 1
ATOM 2309 N N . VAL A 1 288 ? 10.901 -10.058 -15.609 1.00 96.38 288 VAL A N 1
ATOM 2310 C CA . VAL A 1 288 ? 10.788 -10.678 -14.279 1.00 96.38 288 VAL A CA 1
ATOM 2311 C C . VAL A 1 288 ? 12.161 -10.766 -13.610 1.00 96.38 288 VAL A C 1
ATOM 2313 O O . VAL A 1 288 ? 12.359 -10.230 -12.521 1.00 96.38 288 VAL A O 1
ATOM 2316 N N . ASN A 1 289 ? 13.150 -11.284 -14.338 1.00 92.56 289 ASN A N 1
ATOM 2317 C CA . ASN A 1 289 ? 14.535 -11.418 -13.874 1.00 92.56 289 ASN A CA 1
ATOM 2318 C C . ASN A 1 289 ? 15.388 -10.172 -14.174 1.00 92.56 289 ASN A C 1
ATOM 2320 O O . ASN A 1 289 ? 16.612 -10.256 -14.249 1.00 92.56 289 ASN A O 1
ATOM 2324 N N . GLY A 1 290 ? 14.753 -9.017 -14.406 1.00 88.19 290 GLY A N 1
ATOM 2325 C CA . GLY A 1 290 ? 15.450 -7.748 -14.587 1.00 88.19 290 GLY A CA 1
ATOM 2326 C C . GLY A 1 290 ? 16.245 -7.358 -13.341 1.00 88.19 290 GLY A C 1
ATOM 2327 O O . GLY A 1 290 ? 15.935 -7.790 -12.230 1.00 88.19 290 GLY A O 1
ATOM 2328 N N . THR A 1 291 ? 17.257 -6.513 -13.512 1.00 87.06 291 THR A N 1
ATOM 2329 C CA . THR A 1 291 ? 18.192 -6.156 -12.443 1.00 87.06 291 THR A CA 1
ATOM 2330 C C . THR A 1 291 ? 17.499 -5.642 -11.176 1.00 87.06 291 THR A C 1
ATOM 2332 O O . THR A 1 291 ? 16.741 -4.671 -11.222 1.00 87.06 291 THR A O 1
ATOM 2335 N N . ILE A 1 292 ? 17.804 -6.263 -10.034 1.00 89.69 292 ILE A N 1
ATOM 2336 C CA . ILE A 1 292 ? 17.226 -5.920 -8.724 1.00 89.69 292 ILE A CA 1
ATOM 2337 C C . ILE A 1 292 ? 18.148 -4.974 -7.939 1.00 89.69 292 ILE A C 1
ATOM 2339 O O . ILE A 1 292 ? 17.664 -4.032 -7.313 1.00 89.69 292 ILE A O 1
ATOM 2343 N N . TYR A 1 293 ? 19.466 -5.169 -8.025 1.00 86.69 293 TYR A N 1
ATOM 2344 C CA . TYR A 1 293 ? 20.444 -4.459 -7.200 1.00 86.69 293 TYR A CA 1
ATOM 2345 C C . TYR A 1 293 ? 21.039 -3.235 -7.898 1.00 86.69 293 TYR A C 1
ATOM 2347 O O . TYR A 1 293 ? 21.154 -3.166 -9.125 1.00 86.69 293 TYR A O 1
ATOM 2355 N N . THR A 1 294 ? 21.450 -2.248 -7.110 1.00 76.75 294 THR A N 1
ATOM 2356 C CA . THR A 1 294 ? 22.376 -1.198 -7.543 1.00 76.75 294 THR A CA 1
ATOM 2357 C C . THR A 1 294 ? 23.757 -1.781 -7.800 1.00 76.75 294 THR A C 1
ATOM 2359 O O . THR A 1 294 ? 24.226 -2.570 -6.995 1.00 76.75 294 THR A O 1
ATOM 2362 N N . GLY A 1 295 ? 24.410 -1.376 -8.889 1.00 65.31 295 GL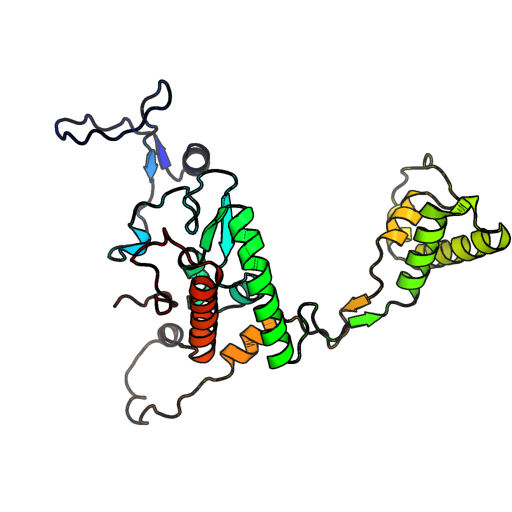Y A N 1
ATOM 2363 C CA . GLY A 1 295 ? 25.761 -1.845 -9.223 1.00 65.31 295 GLY A CA 1
ATOM 2364 C C . GLY A 1 295 ? 25.806 -3.077 -10.129 1.00 65.31 295 GLY A C 1
ATOM 2365 O O . GLY A 1 295 ? 26.811 -3.267 -10.796 1.00 65.31 295 GLY A O 1
ATOM 2366 N N . ASP A 1 296 ? 24.706 -3.828 -10.273 1.00 59.75 296 ASP A N 1
ATOM 2367 C CA . ASP A 1 296 ? 24.564 -4.834 -11.336 1.00 59.75 296 ASP A CA 1
ATOM 2368 C C . ASP A 1 296 ? 24.511 -4.104 -12.695 1.00 59.75 296 ASP A C 1
ATOM 2370 O O . ASP A 1 296 ? 23.444 -3.691 -13.173 1.00 59.75 296 ASP A O 1
ATOM 2374 N N . GLN A 1 297 ? 25.677 -3.864 -13.285 1.00 50.22 297 GLN A N 1
ATOM 2375 C CA . GLN A 1 297 ? 25.851 -3.642 -14.712 1.00 50.22 297 GLN A CA 1
ATOM 2376 C C . GLN A 1 297 ? 26.513 -4.912 -15.252 1.00 50.22 297 GLN A C 1
ATOM 2378 O O . GLN A 1 297 ? 27.708 -5.117 -15.073 1.00 50.22 297 GLN A O 1
ATOM 2383 N N . ARG A 1 298 ? 25.700 -5.807 -15.820 1.00 37.97 298 ARG A N 1
ATOM 2384 C CA . ARG A 1 298 ? 26.176 -6.809 -16.777 1.00 37.97 298 ARG A CA 1
ATOM 2385 C C . ARG A 1 298 ? 25.910 -6.282 -18.173 1.00 37.97 298 ARG A C 1
ATOM 2387 O O . ARG A 1 298 ? 24.832 -5.660 -18.334 1.00 37.97 298 ARG A O 1
#

Secondary structure (DSSP, 8-state):
-HHHHHHHHHTTSEEEEPPP---S---------SS----EEEESSPPSS-TTTT-HHHHSPPPSS-TTT---SSEEEEESS-HHHHTTS-HHHHTTGGGSEEEEEHHHHHHHHHHHHHHHHHHHHHHT--TT-EEEEE-HHHHHHHHHHHHHHHHGGGS-HHHHHHHHHHHHHHHHHSTHHHHHHHS-----SPEETTEEHHHHHHHHT--SEEEEEEEE-HHHHHHHHHHH----S-S-GGG--S---TTGGGGG---HHHHHHHHHHHHHHHHHH--SS--TT--TTS--STT---

Radius of gyration: 28.64 Å; chains: 1; bounding box: 79×54×72 Å

Sequence (298 aa):
RRKRVQWYLSRGLARRIEPPSLEGNDDSSLDDVAGGLPIVIQLTFTARGDGRAGNAFYLEDRRDACVCCNRQQQLTMHHVVPDLYRQHMPLSVKSRSSYDVLPLCIQCHDGYERHAYRLKEAIAAQYGVPLVGRGWVQCREDGHARRAACALLRNAAVIPEARRAELATTVRRWWMASNEHQEESASSAVANGQLHEGIPQRVLERASQLEDRVRGPDFVEHGPYVVAQLLLRQCSDDLPDDAASECLDKDDRQNHVRWPDLEAFVQQWRQHFLDHAKPAHLSPHWRVNGTIYTGDQR